Protein AF-A0A2S5BF21-F1 (afdb_monomer_lite)

pLDDT: mean 88.91, std 15.26, range [39.97, 98.75]

Secondary structure (DSSP, 8-state):
-PPPP-HHHHHHHHHHHHHHHHHHHHHHHHHHHHHHHHHHHGGGGG--GGGHHHHHHTTHHHHHHHHHHHHHHHHHS-TT-HHHHGGGTHHHHHHHHHHHHHHHHHHHSSPPPHHHHHHHTT--GGGTTT----HHHHHHHHHHHHHHHHHHHHHHHHTT-SSHHHHHHHHHHHHHHHHHTS----HHHHHHHHHHHHHHHHHHHHHHHHHHHHHHHHHHHHHHHS-PPPP----PPP------

InterPro domains:
  IPR002848 Translin family [PF01997] (19-205)
  IPR002848 Translin family [PTHR10741] (6-205)
  IPR016068 Translin, N-terminal [G3DSA:1.20.58.190] (2-129)
  IPR016069 Translin, C-terminal [G3DSA:1.20.58.200] (131-223)
  IPR033956 Translin [cd14819] (9-205)
  IPR036081 Translin superfamily [SSF74784] (6-205)

Organism: NCBI:txid741276

Radius of gyration: 29.81 Å; chains: 1; bounding box: 89×40×129 Å

Sequence (244 aa):
MAAVDFSYLQDALTRDAELRERVRDVVRQVEQAQRASVAVLSRVHSCPDSQIPALIASLDPTLAPLRTHLADLAALIPPQHFYRYSDSFSRSIQQASYIIVLRVFLEREDVPTKEEVAQQLGIQEEWKDHFFLSTEEYLHSLISLVNELSRLAVNRVTLGDYGAPVRYSRFAKELSNAFGLLNLKNDSLRKRFDSIKYDVKRLEEGAEDTGAHMAAAEISTATSRDGPAPAKRPRVANEDGAQR

Foldseek 3Di:
DPDDDCVVVVVVVVVVVVLLVVLLVLLVQLVVLLVVLVVLLVCLLVDALVCLVVSLVVNVVSLVSNLVSLVVNLVSFDFQCQVVNCVSRLVSLLSQLLSVQSSVCSVPVDGDDLVRSCVSSNPDPVSVRTDGNDPLSNLSSVLVVLVVLLSSLVSCVVVVNLCSLVSSLVVLVVSLVVVVVDPDPDPVSVVSSVVSVVSSVSSVVSNVVSVVVVVVVVVVVVVVVPDDDPDDDDDDDDDDDDDD

Structure (mmCIF, N/CA/C/O backbone):
data_AF-A0A2S5BF21-F1
#
_entry.id   AF-A0A2S5BF21-F1
#
loop_
_atom_site.group_PDB
_atom_site.id
_atom_site.type_symbol
_atom_site.label_atom_id
_atom_site.label_alt_id
_atom_site.label_comp_id
_atom_site.label_asym_id
_atom_site.label_entity_id
_atom_site.label_seq_id
_atom_site.pdbx_PDB_ins_code
_atom_site.Cartn_x
_atom_site.Cartn_y
_atom_site.Cartn_z
_atom_site.occupancy
_atom_site.B_iso_or_equiv
_atom_site.auth_seq_id
_atom_site.auth_comp_id
_atom_site.auth_asym_id
_atom_site.auth_atom_id
_atom_site.pdbx_PDB_model_num
ATOM 1 N N . MET A 1 1 ? -21.011 10.988 54.212 1.00 51.03 1 MET A N 1
ATOM 2 C CA . MET A 1 1 ? -20.603 11.356 52.839 1.00 51.03 1 MET A CA 1
ATOM 3 C C . MET A 1 1 ? -20.836 10.140 51.963 1.00 51.03 1 MET A C 1
ATOM 5 O O . MET A 1 1 ? -20.445 9.060 52.387 1.00 51.03 1 MET A O 1
ATOM 9 N N . ALA A 1 2 ? -21.529 10.280 50.829 1.00 67.56 2 ALA A N 1
ATOM 10 C CA . ALA A 1 2 ? -21.649 9.175 49.877 1.00 67.56 2 ALA A CA 1
ATOM 11 C C . ALA A 1 2 ? -20.240 8.795 49.398 1.00 67.56 2 ALA A C 1
ATOM 13 O O . ALA A 1 2 ? -19.444 9.684 49.091 1.00 67.56 2 ALA A O 1
ATOM 14 N N . ALA A 1 3 ? -19.913 7.503 49.419 1.00 79.69 3 ALA A N 1
ATOM 15 C CA . ALA A 1 3 ? -18.632 7.025 48.921 1.00 79.69 3 ALA A CA 1
ATOM 16 C C . ALA A 1 3 ? -18.535 7.339 47.424 1.00 79.69 3 ALA A C 1
ATOM 18 O O . ALA A 1 3 ? -19.504 7.160 46.687 1.00 79.69 3 ALA A O 1
ATOM 19 N N . VAL A 1 4 ? -17.382 7.841 46.988 1.00 85.62 4 VAL A N 1
ATOM 20 C CA . VAL A 1 4 ? -17.119 8.063 45.565 1.00 85.62 4 VAL A CA 1
ATOM 21 C C . VAL A 1 4 ? -17.037 6.693 44.890 1.00 85.62 4 VAL A C 1
ATOM 23 O O . VAL A 1 4 ? -16.159 5.902 45.226 1.00 85.62 4 VAL A O 1
ATOM 26 N N . ASP A 1 5 ? -17.959 6.411 43.969 1.00 90.25 5 ASP A N 1
ATOM 27 C CA . ASP A 1 5 ? -18.009 5.160 43.211 1.00 90.25 5 ASP A CA 1
ATOM 28 C C . ASP A 1 5 ? -17.440 5.361 41.798 1.00 90.25 5 ASP A C 1
ATOM 30 O O . ASP A 1 5 ? -17.974 6.126 40.993 1.00 90.25 5 ASP A O 1
ATOM 34 N N . PHE A 1 6 ? -16.336 4.671 41.507 1.00 94.94 6 PHE A N 1
ATOM 35 C CA . PHE A 1 6 ? -15.670 4.668 40.200 1.00 94.94 6 PHE A CA 1
ATOM 36 C C . PHE A 1 6 ? -15.827 3.349 39.435 1.00 94.94 6 PHE A C 1
ATOM 38 O O . PHE A 1 6 ? -15.201 3.185 38.387 1.00 94.94 6 PHE A O 1
ATOM 45 N N . SER A 1 7 ? -16.672 2.426 39.901 1.00 94.88 7 SER A N 1
ATOM 46 C CA . SER A 1 7 ? -16.918 1.141 39.228 1.00 94.88 7 SER A CA 1
ATOM 47 C C . SER A 1 7 ? -17.294 1.312 37.750 1.00 94.88 7 SER A C 1
ATOM 49 O O . SER A 1 7 ? -16.686 0.696 36.880 1.00 94.88 7 SER A O 1
ATOM 51 N N . TYR A 1 8 ? -18.191 2.251 37.434 1.00 94.56 8 TYR A N 1
ATOM 52 C CA . TYR A 1 8 ? -18.613 2.523 36.055 1.00 94.56 8 TYR A CA 1
ATOM 53 C C . TYR A 1 8 ? -17.470 3.005 35.137 1.00 94.56 8 TYR A C 1
ATOM 55 O O . TYR A 1 8 ? -17.475 2.706 33.939 1.00 94.56 8 TYR A O 1
ATOM 63 N N . LEU A 1 9 ? -16.491 3.748 35.678 1.00 95.75 9 LEU A N 1
ATOM 64 C CA . LEU A 1 9 ? -15.302 4.181 34.933 1.00 95.75 9 LEU A CA 1
ATOM 65 C C . LEU A 1 9 ? -14.369 3.001 34.691 1.00 95.75 9 LEU A C 1
ATOM 67 O O . LEU A 1 9 ? -13.865 2.847 33.581 1.00 95.75 9 LEU A O 1
ATOM 71 N N . GLN A 1 10 ? -14.176 2.157 35.706 1.00 95.81 10 GLN A N 1
ATOM 72 C CA . GLN A 1 10 ? -13.387 0.938 35.577 1.00 95.81 10 GLN A CA 1
ATOM 73 C C . GLN A 1 10 ? -13.974 0.026 34.492 1.00 95.81 10 GLN A C 1
ATOM 75 O O . GLN A 1 10 ? -13.242 -0.409 33.606 1.00 95.81 10 GLN A O 1
ATOM 80 N N . ASP A 1 11 ? -15.291 -0.179 34.486 1.00 96.56 11 ASP A N 1
ATOM 81 C CA . ASP A 1 11 ? -15.978 -0.975 33.465 1.00 96.56 11 ASP A CA 1
ATOM 82 C C . ASP A 1 11 ? -15.820 -0.378 32.061 1.00 96.56 11 ASP A C 1
ATOM 84 O O . ASP A 1 11 ? -15.636 -1.102 31.080 1.00 96.56 11 ASP A O 1
ATOM 88 N N . ALA A 1 12 ? -15.882 0.952 31.939 1.00 94.75 12 ALA A N 1
ATOM 89 C CA . ALA A 1 12 ? -15.673 1.633 30.665 1.00 94.75 12 ALA A CA 1
ATOM 90 C C . ALA A 1 12 ? -14.236 1.462 30.143 1.00 94.75 12 ALA A C 1
ATOM 92 O O . ALA A 1 12 ? -14.053 1.231 28.946 1.00 94.75 12 ALA A O 1
ATOM 93 N N . LEU A 1 13 ? -13.232 1.537 31.023 1.00 96.00 13 LEU A N 1
ATOM 94 C CA . LEU A 1 13 ? -11.827 1.311 30.672 1.00 96.00 13 LEU A CA 1
ATOM 95 C C . LEU A 1 13 ? -11.568 -0.144 30.273 1.00 96.00 13 LEU A C 1
ATOM 97 O O . LEU A 1 13 ? -10.884 -0.383 29.280 1.00 96.00 13 LEU A O 1
ATOM 101 N N . THR A 1 14 ? -12.149 -1.105 30.994 1.00 97.25 14 THR A N 1
ATOM 102 C CA . THR A 1 14 ? -12.043 -2.531 30.660 1.00 97.25 14 THR A CA 1
ATOM 103 C C . THR A 1 14 ? -12.629 -2.815 29.276 1.00 97.25 14 THR A C 1
ATOM 105 O O . THR A 1 14 ? -11.942 -3.392 28.436 1.00 97.25 14 THR A O 1
ATOM 108 N N . ARG A 1 15 ? -13.840 -2.316 28.976 1.00 95.56 15 ARG A N 1
ATOM 109 C CA . ARG A 1 15 ? -14.457 -2.467 27.643 1.00 95.56 15 ARG A CA 1
ATOM 110 C C . ARG A 1 15 ? -13.618 -1.842 26.524 1.00 95.56 15 ARG A C 1
ATOM 112 O O . ARG A 1 15 ? -13.511 -2.419 25.444 1.00 95.56 15 ARG A O 1
ATOM 119 N N . ASP A 1 16 ? -13.024 -0.667 26.758 1.00 95.62 16 ASP A N 1
ATOM 120 C CA . ASP A 1 16 ? -12.138 -0.027 25.773 1.00 95.62 16 ASP A CA 1
ATOM 121 C C . ASP A 1 16 ? -10.872 -0.857 25.528 1.00 95.62 16 ASP A C 1
ATOM 123 O O . ASP A 1 16 ? -10.461 -1.026 24.379 1.00 95.62 16 ASP A O 1
ATOM 127 N N . ALA A 1 17 ? -10.274 -1.406 26.589 1.00 96.62 17 ALA A N 1
ATOM 128 C CA . ALA A 1 17 ? -9.086 -2.249 26.498 1.00 96.62 17 ALA A CA 1
ATOM 129 C C . ALA A 1 17 ? -9.361 -3.555 25.734 1.00 96.62 17 ALA A C 1
ATOM 131 O O . ALA A 1 17 ? -8.591 -3.913 24.842 1.00 96.62 17 ALA A O 1
ATOM 132 N N . GLU A 1 18 ? -10.479 -4.224 26.023 1.00 97.38 18 GLU A N 1
ATOM 133 C CA . GLU A 1 18 ? -10.920 -5.431 25.313 1.00 97.38 18 GLU A CA 1
ATOM 134 C C . GLU A 1 18 ? -11.148 -5.166 23.821 1.00 97.38 18 GLU A C 1
ATOM 136 O O . GLU A 1 18 ? -10.721 -5.949 22.967 1.00 97.38 18 GLU A O 1
ATOM 141 N N . LEU A 1 19 ? -11.781 -4.037 23.482 1.00 96.88 19 LEU A N 1
ATOM 142 C CA . LEU A 1 19 ? -11.992 -3.659 22.089 1.00 96.88 19 LEU A CA 1
ATOM 143 C C . LEU A 1 19 ? -10.668 -3.368 21.372 1.00 96.88 19 LEU A C 1
ATOM 145 O O . LEU A 1 19 ? -10.483 -3.818 20.242 1.00 96.88 19 LEU A O 1
ATOM 149 N N . ARG A 1 20 ? -9.725 -2.669 22.018 1.00 97.19 20 ARG A N 1
ATOM 150 C CA . ARG A 1 20 ? -8.388 -2.431 21.447 1.00 97.19 20 ARG A CA 1
ATOM 151 C C . ARG A 1 20 ? -7.654 -3.733 21.152 1.00 97.19 20 ARG A C 1
ATOM 153 O O . ARG A 1 20 ? -6.992 -3.814 20.121 1.00 97.19 20 ARG A O 1
ATOM 160 N N . GLU A 1 21 ? -7.766 -4.736 22.019 1.00 97.75 21 GLU A N 1
ATOM 161 C CA . GLU A 1 21 ? -7.110 -6.024 21.778 1.00 97.75 21 GLU A CA 1
ATOM 162 C C . GLU A 1 21 ? -7.738 -6.764 20.594 1.00 97.75 21 GLU A C 1
ATOM 164 O O . GLU A 1 21 ? -7.021 -7.160 19.678 1.00 97.75 21 GLU A O 1
ATOM 169 N N . ARG A 1 22 ? -9.074 -6.811 20.514 1.00 98.19 22 ARG A N 1
ATOM 170 C CA . ARG A 1 22 ? -9.780 -7.350 19.337 1.00 98.19 22 ARG A CA 1
ATOM 171 C C . ARG A 1 22 ? -9.387 -6.649 18.036 1.00 98.19 22 ARG A C 1
ATOM 173 O O . ARG A 1 22 ? -9.184 -7.304 17.018 1.00 98.19 22 ARG A O 1
ATOM 180 N N . VAL A 1 23 ? -9.279 -5.318 18.062 1.00 98.25 23 VAL A N 1
ATOM 181 C CA . VAL A 1 23 ? -8.827 -4.529 16.905 1.00 98.25 23 VAL A CA 1
ATOM 182 C C . VAL A 1 23 ? -7.414 -4.946 16.500 1.00 98.25 23 VAL A C 1
ATOM 184 O O . VAL A 1 23 ? -7.173 -5.184 15.320 1.00 98.25 23 VAL A O 1
ATOM 187 N N . ARG A 1 24 ? -6.485 -5.099 17.453 1.00 97.94 24 ARG A N 1
ATOM 188 C CA . ARG A 1 24 ? -5.118 -5.566 17.163 1.00 97.94 24 ARG A CA 1
ATOM 189 C C . ARG A 1 24 ? -5.096 -6.969 16.567 1.00 97.94 24 ARG A C 1
ATOM 191 O O . ARG A 1 24 ? -4.305 -7.215 15.660 1.00 97.94 24 ARG A O 1
ATOM 198 N N . ASP A 1 25 ? -5.947 -7.872 17.041 1.00 98.25 25 ASP A N 1
ATOM 199 C CA . ASP A 1 25 ? -6.040 -9.229 16.502 1.00 98.25 25 ASP A CA 1
ATOM 200 C C . ASP A 1 25 ? -6.468 -9.240 15.036 1.00 98.25 25 ASP A C 1
ATOM 202 O O . ASP A 1 25 ? -5.828 -9.902 14.216 1.00 98.25 25 ASP A O 1
ATOM 206 N N . VAL A 1 26 ? -7.486 -8.457 14.671 1.00 98.50 26 VAL A N 1
ATOM 207 C CA . VAL A 1 26 ? -7.898 -8.334 13.264 1.00 98.50 26 VAL A CA 1
ATOM 208 C C . VAL A 1 26 ? -6.833 -7.613 12.437 1.00 98.50 26 VAL A C 1
ATOM 210 O O . VAL A 1 26 ? -6.532 -8.035 11.322 1.00 98.50 26 VAL A O 1
ATOM 213 N N . VAL A 1 27 ? -6.172 -6.589 12.986 1.00 98.56 27 VAL A N 1
ATOM 214 C CA . VAL A 1 27 ? -5.048 -5.917 12.313 1.00 98.56 27 VAL A CA 1
ATOM 215 C C . VAL A 1 27 ? -3.923 -6.899 11.973 1.00 98.56 27 VAL A C 1
ATOM 217 O O . VAL A 1 27 ? -3.395 -6.850 10.864 1.00 98.56 27 VAL A O 1
ATOM 220 N N . ARG A 1 28 ? -3.593 -7.853 12.855 1.00 98.50 28 ARG A N 1
ATOM 221 C CA . ARG A 1 28 ? -2.597 -8.903 12.557 1.00 98.50 28 ARG A CA 1
ATOM 222 C C . ARG A 1 28 ? -3.000 -9.754 11.344 1.00 98.50 28 ARG A C 1
ATOM 224 O O . ARG A 1 28 ? -2.132 -10.131 10.553 1.00 98.50 28 ARG A O 1
ATOM 231 N N . GLN A 1 29 ? -4.294 -10.033 11.176 1.00 98.25 29 GLN A N 1
ATOM 232 C CA . GLN A 1 29 ? -4.827 -10.762 10.016 1.00 98.25 29 GLN A CA 1
ATOM 233 C C . GLN A 1 29 ? -4.751 -9.915 8.739 1.00 98.25 29 GLN A C 1
ATOM 235 O O . GLN A 1 29 ? -4.289 -10.399 7.703 1.00 98.25 29 GLN A O 1
ATOM 240 N N . VAL A 1 30 ? -5.102 -8.625 8.827 1.00 98.62 30 VAL A N 1
ATOM 241 C CA . VAL A 1 30 ? -4.921 -7.651 7.737 1.00 98.62 30 VAL A CA 1
ATOM 242 C C . VAL A 1 30 ? -3.457 -7.628 7.286 1.00 98.62 30 VAL A C 1
ATOM 244 O O . VAL A 1 30 ? -3.171 -7.802 6.102 1.00 98.62 30 VAL A O 1
ATOM 247 N N . GLU A 1 31 ? -2.511 -7.496 8.215 1.00 98.44 31 GLU A N 1
ATOM 248 C CA . GLU A 1 31 ? -1.075 -7.487 7.915 1.00 98.44 31 GLU A CA 1
ATOM 249 C C . GLU A 1 31 ? -0.591 -8.803 7.291 1.00 98.44 31 GLU A C 1
ATOM 251 O O . GLU A 1 31 ? 0.288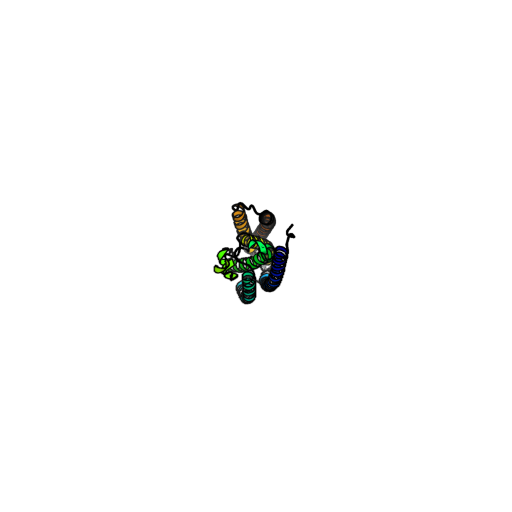 -8.803 6.427 1.00 98.44 31 GLU A O 1
ATOM 256 N N . GLN A 1 32 ? -1.156 -9.942 7.695 1.00 97.88 32 GLN A N 1
ATOM 257 C CA . GLN A 1 32 ? -0.846 -11.231 7.082 1.00 97.88 32 GLN A CA 1
ATOM 258 C C . GLN A 1 32 ? -1.294 -11.296 5.621 1.00 97.88 32 GLN A C 1
ATOM 260 O O . GLN A 1 32 ? -0.499 -11.698 4.768 1.00 97.88 32 GLN A O 1
ATOM 265 N N . ALA A 1 33 ? -2.517 -10.858 5.316 1.00 97.88 33 ALA A N 1
ATOM 266 C CA . ALA A 1 33 ? -3.002 -10.777 3.941 1.00 97.88 33 ALA A CA 1
ATOM 267 C C . ALA A 1 33 ? -2.185 -9.773 3.107 1.00 97.88 33 ALA A C 1
ATOM 269 O O . ALA A 1 33 ? -1.836 -10.047 1.958 1.00 97.88 33 ALA A O 1
ATOM 270 N N . GLN A 1 34 ? -1.787 -8.644 3.700 1.00 98.38 34 GLN A N 1
ATOM 271 C CA . GLN A 1 34 ? -0.914 -7.662 3.050 1.00 98.38 34 GLN A CA 1
ATOM 272 C C . GLN A 1 34 ? 0.440 -8.248 2.668 1.00 98.38 34 GLN A C 1
ATOM 274 O O . GLN A 1 34 ? 0.911 -7.992 1.562 1.00 98.38 34 GLN A O 1
ATOM 279 N N . ARG A 1 35 ? 1.061 -9.056 3.539 1.00 98.31 35 ARG A N 1
ATOM 280 C CA . ARG A 1 35 ? 2.337 -9.720 3.225 1.00 98.31 35 ARG A CA 1
ATOM 281 C C . ARG A 1 35 ? 2.231 -10.603 1.982 1.00 98.31 35 ARG A C 1
ATOM 283 O O . ARG A 1 35 ? 3.162 -10.604 1.182 1.00 98.31 35 ARG A O 1
ATOM 290 N N . ALA A 1 36 ? 1.109 -11.298 1.784 1.00 97.62 36 ALA A N 1
ATOM 291 C CA . ALA A 1 36 ? 0.882 -12.093 0.576 1.00 97.62 36 ALA A CA 1
ATOM 292 C C . ALA A 1 36 ? 0.817 -11.211 -0.684 1.00 97.62 36 ALA A C 1
ATOM 294 O O . ALA A 1 36 ? 1.519 -11.475 -1.658 1.00 97.62 36 ALA A O 1
ATOM 295 N N . SER A 1 37 ? 0.048 -10.120 -0.639 1.00 98.12 37 SER A N 1
ATOM 296 C CA . SER A 1 37 ? -0.051 -9.155 -1.743 1.00 98.12 37 SER A CA 1
ATOM 297 C C . SER A 1 37 ? 1.287 -8.481 -2.066 1.00 98.12 37 SER A C 1
ATOM 299 O O . SER A 1 37 ? 1.664 -8.358 -3.231 1.00 98.12 37 SER A O 1
ATOM 301 N N . VAL A 1 38 ? 2.048 -8.088 -1.040 1.00 97.62 38 VAL A N 1
ATOM 302 C CA . VAL A 1 38 ? 3.388 -7.507 -1.206 1.00 97.62 38 VAL A CA 1
ATOM 303 C C . VAL A 1 38 ? 4.348 -8.522 -1.817 1.00 97.62 38 VAL A C 1
ATOM 305 O O . VAL A 1 38 ? 5.093 -8.158 -2.719 1.00 97.62 38 VAL A O 1
ATOM 308 N N . ALA A 1 39 ? 4.311 -9.788 -1.390 1.00 97.31 39 ALA A N 1
ATOM 309 C CA . ALA A 1 39 ? 5.162 -10.834 -1.954 1.00 97.31 39 ALA A CA 1
ATOM 310 C C . ALA A 1 39 ? 4.907 -11.051 -3.454 1.00 97.31 39 ALA A C 1
ATOM 312 O O . ALA A 1 39 ? 5.856 -11.256 -4.212 1.00 97.31 39 ALA A O 1
ATOM 313 N N . VAL A 1 40 ? 3.646 -10.955 -3.897 1.00 97.19 40 VAL A N 1
ATOM 314 C CA . VAL A 1 40 ? 3.317 -10.941 -5.328 1.00 97.19 40 VAL A CA 1
ATOM 315 C C . VAL A 1 40 ? 3.946 -9.715 -5.984 1.00 97.19 40 VAL A C 1
ATOM 317 O O . VAL A 1 40 ? 4.773 -9.876 -6.878 1.00 97.19 40 VAL A O 1
ATOM 320 N N . LEU A 1 41 ? 3.635 -8.507 -5.506 1.00 96.81 41 LEU A N 1
ATOM 321 C CA . LEU A 1 41 ? 4.118 -7.260 -6.108 1.00 96.81 41 LEU A CA 1
ATOM 322 C C . LEU A 1 41 ? 5.647 -7.160 -6.154 1.00 96.81 41 LEU A C 1
ATOM 324 O O . LEU A 1 41 ? 6.175 -6.681 -7.147 1.00 96.81 41 LEU A O 1
ATOM 328 N N . SER A 1 42 ? 6.379 -7.681 -5.165 1.00 95.81 42 SER A N 1
ATOM 329 C CA . SER A 1 42 ? 7.851 -7.662 -5.150 1.00 95.81 42 SER A CA 1
ATOM 330 C C . SER A 1 42 ? 8.491 -8.364 -6.354 1.00 95.81 42 SER A C 1
ATOM 332 O O . SER A 1 42 ? 9.619 -8.039 -6.719 1.00 95.81 42 SER A O 1
ATOM 334 N N . ARG A 1 43 ? 7.780 -9.279 -7.029 1.00 96.12 43 ARG A N 1
ATOM 335 C CA . ARG A 1 43 ? 8.263 -9.931 -8.260 1.00 96.12 43 ARG A CA 1
ATOM 336 C C . ARG A 1 43 ? 8.449 -8.947 -9.416 1.00 96.12 43 ARG A C 1
ATOM 338 O O . ARG A 1 43 ? 9.178 -9.259 -10.353 1.00 96.12 43 ARG A O 1
ATOM 345 N N . VAL A 1 44 ? 7.835 -7.763 -9.346 1.00 96.19 44 VAL A N 1
ATOM 346 C CA . VAL A 1 44 ? 7.968 -6.690 -10.342 1.00 96.19 44 VAL A CA 1
ATOM 347 C C . VAL A 1 44 ? 9.429 -6.316 -10.615 1.00 96.19 44 VAL A C 1
ATOM 349 O O . VAL A 1 44 ? 9.772 -5.983 -11.743 1.00 96.19 44 VAL A O 1
ATOM 352 N N . HIS A 1 45 ? 10.308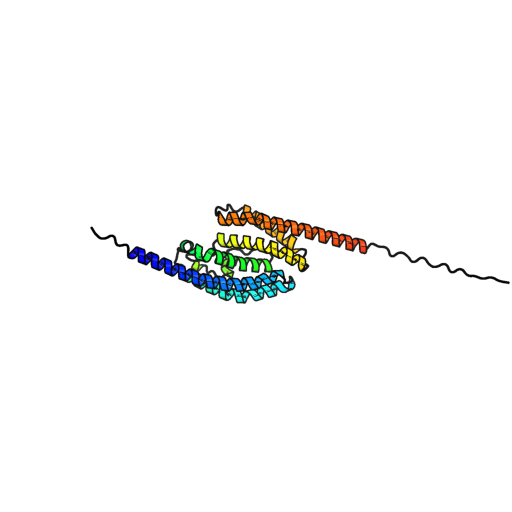 -6.461 -9.620 1.00 95.75 45 HIS A N 1
ATOM 353 C CA . HIS A 1 45 ? 11.744 -6.172 -9.716 1.00 95.75 45 HIS A CA 1
ATOM 354 C C . HIS A 1 45 ? 12.542 -7.169 -10.562 1.00 95.75 45 HIS A C 1
ATOM 356 O O . HIS A 1 45 ? 13.713 -6.939 -10.840 1.00 95.75 45 HIS A O 1
ATOM 362 N N . SER A 1 46 ? 11.948 -8.290 -10.963 1.00 94.38 46 SER A N 1
ATOM 363 C CA . SER A 1 46 ? 12.609 -9.312 -11.792 1.00 94.38 46 SER A CA 1
ATOM 364 C C . SER A 1 46 ? 11.738 -9.757 -12.970 1.00 94.38 46 SER A C 1
ATOM 366 O O . SER A 1 46 ? 12.025 -10.758 -13.620 1.00 94.38 46 SER A O 1
ATOM 368 N N . CYS A 1 47 ? 10.652 -9.028 -13.224 1.00 92.38 47 CYS A N 1
ATOM 369 C CA . CYS A 1 47 ? 9.608 -9.369 -14.178 1.00 92.38 47 CYS A CA 1
ATOM 370 C C . CYS A 1 47 ? 9.688 -8.421 -15.387 1.00 92.38 47 CYS A C 1
ATOM 372 O O . CYS A 1 47 ? 9.478 -7.218 -15.199 1.00 92.38 47 CYS A O 1
ATOM 374 N N . PRO A 1 48 ? 9.969 -8.916 -16.610 1.00 91.06 48 PRO A N 1
ATOM 375 C CA . PRO A 1 48 ? 9.918 -8.099 -17.822 1.00 91.06 48 PRO A CA 1
ATOM 376 C C . PRO A 1 48 ? 8.531 -7.487 -18.043 1.00 91.06 48 PRO A C 1
ATOM 378 O O . PRO A 1 48 ? 7.527 -8.042 -17.596 1.00 91.06 48 PRO A O 1
ATOM 381 N N . ASP A 1 49 ? 8.458 -6.389 -18.792 1.00 89.25 49 ASP A N 1
ATOM 382 C CA . ASP A 1 49 ? 7.207 -5.644 -19.002 1.00 89.25 49 ASP A CA 1
ATOM 383 C C . ASP A 1 49 ? 6.082 -6.510 -19.586 1.00 89.25 49 ASP A C 1
ATOM 385 O O . ASP A 1 49 ? 4.926 -6.404 -19.182 1.00 89.25 49 ASP A O 1
ATOM 389 N N . SER A 1 50 ? 6.429 -7.463 -20.457 1.00 91.94 50 SER A N 1
ATOM 390 C CA . SER A 1 50 ? 5.483 -8.414 -21.055 1.00 91.94 50 SER A CA 1
ATOM 391 C C . SER A 1 50 ? 4.772 -9.321 -20.043 1.00 91.94 50 SER A C 1
ATOM 393 O O . SER A 1 50 ? 3.716 -9.871 -20.348 1.00 91.94 50 SER A O 1
ATOM 395 N N . GLN A 1 51 ? 5.330 -9.487 -18.842 1.00 94.06 51 GLN A N 1
ATOM 396 C CA . GLN A 1 51 ? 4.786 -10.332 -17.780 1.00 94.06 51 GLN A CA 1
ATOM 397 C C . GLN A 1 51 ? 4.060 -9.528 -16.687 1.00 94.06 51 GLN A C 1
ATOM 399 O O . GLN A 1 51 ? 3.417 -10.129 -15.823 1.00 94.06 51 GLN A O 1
ATOM 404 N N . ILE A 1 52 ? 4.100 -8.189 -16.729 1.00 94.19 52 ILE A N 1
ATOM 405 C CA . ILE A 1 52 ? 3.400 -7.319 -15.769 1.00 94.19 52 ILE A CA 1
ATOM 406 C C . ILE A 1 52 ? 1.884 -7.601 -15.725 1.00 94.19 52 ILE A C 1
ATOM 408 O O . ILE A 1 52 ? 1.369 -7.780 -14.619 1.00 94.19 52 ILE A O 1
ATOM 412 N N . PRO A 1 53 ? 1.158 -7.758 -16.854 1.00 95.75 53 PRO A N 1
ATOM 413 C CA . PRO A 1 53 ? -0.276 -8.062 -16.806 1.00 95.75 53 PRO A CA 1
ATOM 414 C C . PRO A 1 53 ? -0.590 -9.375 -16.074 1.00 95.75 53 PRO A C 1
ATOM 416 O O . PRO A 1 53 ? -1.525 -9.447 -15.278 1.00 95.75 53 PRO A O 1
ATOM 419 N N . ALA A 1 54 ? 0.227 -10.412 -16.285 1.00 96.12 54 ALA A N 1
ATOM 420 C CA . ALA A 1 54 ? 0.075 -11.692 -15.596 1.00 96.12 54 ALA A CA 1
ATOM 421 C C . ALA A 1 54 ? 0.413 -11.585 -14.098 1.00 96.12 54 ALA A C 1
ATOM 423 O O . ALA A 1 54 ? -0.226 -12.231 -13.266 1.00 96.12 54 ALA A O 1
ATOM 424 N N . LEU A 1 55 ? 1.399 -10.754 -13.743 1.00 95.94 55 LEU A N 1
ATOM 425 C CA . LEU A 1 55 ? 1.730 -10.454 -12.354 1.00 95.94 55 LEU A CA 1
ATOM 426 C C . LEU A 1 55 ? 0.552 -9.787 -11.635 1.00 95.94 55 LEU A C 1
ATOM 428 O O . LEU A 1 55 ? 0.183 -10.224 -10.545 1.00 95.94 55 LEU A O 1
ATOM 432 N N . ILE A 1 56 ? -0.054 -8.777 -12.256 1.00 95.94 56 ILE A N 1
ATOM 433 C CA . ILE A 1 56 ? -1.212 -8.064 -11.711 1.00 95.94 56 ILE A CA 1
ATOM 434 C C . ILE A 1 56 ? -2.410 -9.003 -11.562 1.00 95.94 56 ILE A C 1
ATOM 436 O O . ILE A 1 56 ? -3.013 -9.042 -10.494 1.00 95.94 56 ILE A O 1
ATOM 440 N N . ALA A 1 57 ? -2.697 -9.841 -12.561 1.00 95.88 57 ALA A N 1
ATOM 441 C CA . ALA A 1 57 ? -3.754 -10.848 -12.452 1.00 95.88 57 ALA A CA 1
ATOM 442 C C . ALA A 1 57 ? -3.516 -11.825 -11.280 1.00 95.88 57 ALA A C 1
ATOM 444 O O . ALA A 1 57 ? -4.456 -12.267 -10.623 1.00 95.88 57 ALA A O 1
ATOM 445 N N . SER A 1 58 ? -2.252 -12.137 -10.963 1.00 96.44 58 SER A N 1
ATOM 446 C CA . SER A 1 58 ? -1.914 -12.986 -9.811 1.00 96.44 58 SER A CA 1
ATOM 447 C C . SER A 1 58 ? -2.093 -12.308 -8.444 1.00 96.44 58 SER A C 1
ATOM 449 O O . SER A 1 58 ? -2.079 -13.000 -7.426 1.00 96.44 58 SER A O 1
ATOM 451 N N . LEU A 1 59 ? -2.287 -10.983 -8.404 1.00 96.69 59 LEU A N 1
ATOM 452 C CA . LEU A 1 59 ? -2.577 -10.220 -7.185 1.00 96.69 59 LEU A CA 1
ATOM 453 C C . LEU A 1 59 ? -4.054 -10.319 -6.776 1.00 96.69 59 LEU A C 1
ATOM 455 O O . LEU A 1 59 ? -4.361 -10.348 -5.588 1.00 96.69 59 LEU A O 1
ATOM 459 N N . ASP A 1 60 ? -4.976 -10.405 -7.735 1.00 94.31 60 ASP A N 1
ATOM 460 C CA . ASP A 1 60 ? -6.421 -10.443 -7.474 1.00 94.31 60 ASP A CA 1
ATOM 461 C C . ASP A 1 60 ? -6.855 -11.467 -6.397 1.00 94.31 60 ASP A C 1
ATOM 463 O O . ASP A 1 60 ? -7.602 -11.080 -5.489 1.00 94.31 60 ASP A O 1
ATOM 467 N N . PRO A 1 61 ? -6.378 -12.734 -6.389 1.00 96.69 61 PRO A N 1
ATOM 468 C CA . PRO A 1 61 ? -6.753 -13.686 -5.341 1.00 96.69 61 PRO A CA 1
ATOM 469 C C . PRO A 1 61 ? -6.233 -13.308 -3.945 1.00 96.69 61 PRO A C 1
ATOM 471 O O . PRO A 1 61 ? -6.838 -13.709 -2.951 1.00 96.69 61 PRO A O 1
ATOM 474 N N . THR A 1 62 ? -5.148 -12.532 -3.830 1.00 96.50 62 THR A N 1
ATOM 475 C CA . THR A 1 62 ? -4.614 -12.104 -2.523 1.00 96.50 62 THR A CA 1
ATOM 476 C C . THR A 1 62 ? -5.354 -10.889 -1.961 1.00 96.50 62 THR A C 1
ATOM 478 O O . THR A 1 62 ? -5.309 -10.645 -0.754 1.00 96.50 62 THR A O 1
ATOM 481 N N . LEU A 1 63 ? -6.080 -10.145 -2.804 1.00 97.31 63 LEU A N 1
ATOM 482 C CA . LEU A 1 63 ? -6.894 -9.007 -2.373 1.00 97.31 63 LEU A CA 1
ATOM 483 C C . LEU A 1 63 ? -8.197 -9.437 -1.690 1.00 97.31 63 LEU A C 1
ATOM 485 O O . LEU A 1 63 ? -8.689 -8.710 -0.831 1.00 97.31 63 LEU A O 1
ATOM 489 N N . ALA A 1 64 ? -8.754 -10.607 -2.016 1.00 97.31 64 ALA A N 1
ATOM 490 C CA . ALA A 1 64 ? -10.008 -11.065 -1.412 1.00 97.31 64 ALA A CA 1
ATOM 491 C C . ALA A 1 64 ? -9.914 -11.273 0.121 1.00 97.31 64 ALA A C 1
ATOM 493 O O . ALA A 1 64 ? -10.749 -10.712 0.840 1.00 97.31 64 ALA A O 1
ATOM 494 N N . PRO A 1 65 ? -8.891 -11.966 0.667 1.00 97.88 65 PRO A N 1
ATOM 495 C CA . PRO A 1 65 ? -8.681 -12.034 2.116 1.00 97.88 65 PRO A CA 1
ATOM 496 C C . PRO A 1 65 ? -8.435 -10.661 2.748 1.00 97.88 65 PRO A C 1
ATOM 498 O O . PRO A 1 65 ? -8.974 -10.366 3.810 1.00 97.88 65 PRO A O 1
ATOM 501 N N . LEU A 1 66 ? -7.671 -9.788 2.078 1.00 98.31 66 LEU A N 1
ATOM 502 C CA . LEU A 1 66 ? -7.407 -8.435 2.569 1.00 98.31 66 LEU A CA 1
ATOM 503 C C . LEU A 1 66 ? -8.704 -7.629 2.731 1.00 98.31 66 LEU A C 1
ATOM 505 O O . LEU A 1 66 ? -8.927 -7.045 3.787 1.00 98.31 66 LEU A O 1
ATOM 509 N N . ARG A 1 67 ? -9.579 -7.641 1.718 1.00 98.50 67 ARG A N 1
ATOM 510 C CA . ARG A 1 67 ? -10.901 -6.991 1.766 1.00 98.50 67 ARG A CA 1
ATOM 511 C C . ARG A 1 67 ? -11.766 -7.547 2.894 1.00 98.50 67 ARG A C 1
ATOM 513 O O . ARG A 1 67 ? -12.409 -6.779 3.600 1.00 98.50 67 ARG A O 1
ATOM 520 N N . THR A 1 68 ? -11.742 -8.867 3.082 1.00 98.44 68 THR A N 1
ATOM 521 C CA . THR A 1 68 ? -12.494 -9.542 4.151 1.00 98.44 68 THR A CA 1
ATOM 522 C C . THR A 1 68 ? -12.046 -9.047 5.524 1.00 98.44 68 THR A C 1
ATOM 524 O O . THR A 1 68 ? -12.861 -8.549 6.290 1.00 98.44 68 THR A O 1
ATOM 527 N N . HIS A 1 69 ? -10.741 -9.062 5.804 1.00 98.44 69 HIS A N 1
ATOM 528 C CA . HIS A 1 69 ? -10.226 -8.613 7.098 1.00 98.44 69 HIS A CA 1
ATOM 529 C C . HIS A 1 69 ? -10.380 -7.102 7.327 1.00 98.44 69 HIS A C 1
ATOM 531 O O . HIS A 1 69 ? -10.513 -6.665 8.468 1.00 98.44 69 HIS A O 1
ATOM 537 N N . LEU A 1 70 ? -10.387 -6.286 6.266 1.00 98.44 70 LEU A N 1
ATOM 538 C CA . LEU A 1 70 ? -10.734 -4.865 6.373 1.00 98.44 70 LEU A CA 1
ATOM 539 C C . LEU A 1 70 ? -12.212 -4.665 6.735 1.00 98.44 70 LEU A C 1
ATOM 541 O O . LEU A 1 70 ? -12.513 -3.782 7.535 1.00 98.44 70 LEU A O 1
ATOM 545 N N . ALA A 1 71 ? -13.116 -5.491 6.201 1.00 98.56 71 ALA A N 1
ATOM 546 C CA . ALA A 1 71 ? -14.526 -5.481 6.583 1.00 98.56 71 ALA A CA 1
ATOM 547 C C . ALA A 1 71 ? -14.725 -5.936 8.038 1.00 98.56 71 ALA A C 1
ATOM 549 O O . ALA A 1 71 ? -15.461 -5.292 8.785 1.00 98.56 71 ALA A O 1
ATOM 550 N N . ASP A 1 72 ? -14.014 -6.986 8.464 1.00 98.38 72 ASP A N 1
ATOM 551 C CA . ASP A 1 72 ? -14.008 -7.436 9.861 1.00 98.38 72 ASP A CA 1
ATOM 552 C C . ASP A 1 72 ? -13.520 -6.318 10.788 1.00 98.38 72 ASP A C 1
ATOM 554 O O . ASP A 1 72 ? -14.116 -6.065 11.833 1.00 98.38 72 ASP A O 1
ATOM 558 N N . LEU A 1 73 ? -12.459 -5.606 10.389 1.00 98.25 73 LEU A N 1
ATOM 559 C CA . LEU A 1 73 ? -11.929 -4.475 11.142 1.00 98.25 73 LEU A CA 1
ATOM 560 C C . LEU A 1 73 ? -12.960 -3.348 11.239 1.00 98.25 73 LEU A C 1
ATOM 562 O O . LEU A 1 73 ? -13.189 -2.850 12.339 1.00 98.25 73 LEU A O 1
ATOM 566 N N . ALA A 1 74 ? -13.597 -2.977 10.124 1.00 97.94 74 ALA A N 1
ATOM 567 C CA . ALA A 1 74 ? -14.643 -1.959 10.095 1.00 97.94 74 ALA A CA 1
ATOM 568 C C . ALA A 1 74 ? -15.786 -2.305 11.061 1.00 97.94 74 ALA A C 1
ATOM 570 O O . ALA A 1 74 ? -16.151 -1.480 11.893 1.00 97.94 74 ALA A O 1
ATOM 571 N N . ALA A 1 75 ? -16.261 -3.554 11.051 1.00 98.06 75 ALA A N 1
ATOM 572 C CA . ALA A 1 75 ? -17.344 -4.019 11.919 1.00 98.06 75 ALA A CA 1
ATOM 573 C C . ALA A 1 75 ? -17.033 -3.931 13.428 1.00 98.06 75 ALA A C 1
ATOM 575 O O . ALA A 1 75 ? -17.952 -3.924 14.250 1.00 98.06 75 ALA A O 1
ATOM 576 N N . LEU A 1 76 ? -15.754 -3.869 13.820 1.00 97.56 76 LEU A N 1
ATOM 577 C CA . LEU A 1 76 ? -15.358 -3.678 15.217 1.00 97.56 76 LEU A CA 1
ATOM 578 C C . LEU A 1 76 ? -15.410 -2.214 15.660 1.00 97.56 76 LEU A C 1
ATOM 580 O O . LEU A 1 76 ? -15.537 -1.968 16.862 1.00 97.56 76 LEU A O 1
ATOM 584 N N . ILE A 1 77 ? -15.258 -1.255 14.743 1.00 97.56 77 ILE A N 1
ATOM 585 C CA . ILE A 1 77 ? -15.119 0.156 15.104 1.00 97.56 77 ILE A CA 1
ATOM 586 C C . ILE A 1 77 ? -16.504 0.770 15.338 1.00 97.56 77 ILE A C 1
ATOM 588 O O . ILE A 1 77 ? -17.332 0.775 14.430 1.00 97.56 77 ILE A O 1
ATOM 592 N N . PRO A 1 78 ? -16.778 1.328 16.532 1.00 96.31 78 PRO A N 1
ATOM 593 C CA . PRO A 1 78 ? -18.048 1.992 16.782 1.00 96.31 78 PRO A CA 1
ATOM 594 C C . PRO A 1 78 ? -18.234 3.244 15.904 1.00 96.31 78 PRO A C 1
ATOM 596 O O . PRO A 1 78 ? -17.247 3.926 15.595 1.00 96.31 78 PRO A O 1
ATOM 599 N N . PRO A 1 79 ? -19.488 3.617 15.586 1.00 96.50 79 PRO A N 1
ATOM 600 C CA . PRO A 1 79 ? -19.824 4.903 14.977 1.00 96.50 79 PRO A CA 1
ATOM 601 C C . PRO A 1 79 ? -19.098 6.073 15.640 1.00 96.50 79 PRO A C 1
ATOM 603 O O . PRO A 1 79 ? -19.041 6.170 16.866 1.00 96.50 79 PRO A O 1
ATOM 606 N N . GLN A 1 80 ? -18.545 6.970 14.824 1.00 94.88 80 GLN A N 1
ATOM 607 C CA . GLN A 1 80 ? -17.839 8.192 15.232 1.00 94.88 80 GLN A CA 1
ATOM 608 C C . GLN A 1 80 ? -16.550 7.965 16.042 1.00 94.88 80 GLN A C 1
ATOM 610 O O . GLN A 1 80 ? -15.948 8.923 16.527 1.00 94.88 80 GLN A O 1
ATOM 615 N N . HIS A 1 81 ? -16.085 6.720 16.189 1.00 95.19 81 HIS A N 1
ATOM 616 C CA . HIS A 1 81 ? -14.887 6.386 16.964 1.00 95.19 81 HIS A CA 1
ATOM 617 C C . HIS A 1 81 ? -13.663 6.061 16.091 1.00 95.19 81 HIS A C 1
ATOM 619 O O . HIS A 1 81 ? -12.665 5.565 16.615 1.00 95.19 81 HIS A O 1
ATOM 625 N N . PHE A 1 82 ? -13.690 6.383 14.792 1.00 95.88 82 PHE A N 1
ATOM 626 C CA . PHE A 1 82 ? -12.576 6.135 13.865 1.00 95.88 82 PHE A CA 1
ATOM 627 C C . PHE A 1 82 ? -11.221 6.581 14.442 1.00 95.88 82 PHE A C 1
ATO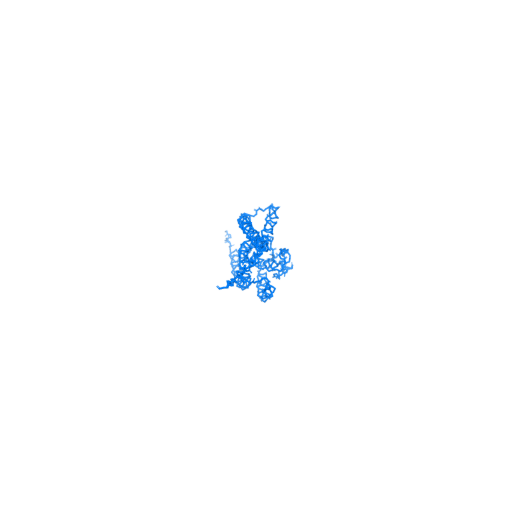M 629 O O . PHE A 1 82 ? -10.339 5.758 14.682 1.00 95.88 82 PHE A O 1
ATOM 636 N N . TYR A 1 83 ? -11.084 7.871 14.771 1.00 95.38 83 TYR A N 1
ATOM 637 C CA . TYR A 1 83 ? -9.824 8.440 15.267 1.00 95.38 83 TYR A CA 1
ATOM 638 C C . TYR A 1 83 ? -9.442 7.981 16.680 1.00 95.38 83 TYR A C 1
ATOM 640 O O . TYR A 1 83 ? -8.294 8.110 17.087 1.00 95.38 83 TYR A O 1
ATOM 648 N N . ARG A 1 84 ? -10.386 7.426 17.451 1.00 96.12 84 ARG A N 1
ATOM 649 C CA . ARG A 1 84 ? -10.095 6.884 18.788 1.00 96.12 84 ARG A CA 1
ATOM 650 C C . ARG A 1 84 ? -9.261 5.603 18.708 1.00 96.12 84 ARG A C 1
ATOM 652 O O . ARG A 1 84 ? -8.477 5.329 19.619 1.00 96.12 84 ARG A O 1
ATOM 659 N N . TYR A 1 85 ? -9.450 4.822 17.643 1.00 96.19 85 TYR A N 1
ATOM 660 C CA . TYR A 1 85 ? -8.794 3.527 17.447 1.00 96.19 85 TYR A CA 1
ATOM 661 C C . TYR A 1 85 ? -7.805 3.513 16.271 1.00 96.19 85 TYR A C 1
ATOM 663 O O . TYR A 1 85 ? -7.031 2.557 16.166 1.00 96.19 85 TYR A O 1
ATOM 671 N N . SER A 1 86 ? -7.776 4.565 15.442 1.00 95.31 86 SER A N 1
ATOM 672 C CA . SER A 1 86 ? -6.977 4.654 14.209 1.00 95.31 86 SER A CA 1
ATOM 673 C C . SER A 1 86 ? -5.494 4.379 14.396 1.00 95.31 86 SER A C 1
ATOM 675 O O . SER A 1 86 ? -4.896 3.734 13.540 1.00 95.31 86 SER A O 1
ATOM 677 N N . ASP A 1 87 ? -4.904 4.759 15.530 1.00 95.25 87 ASP A N 1
ATOM 678 C CA . ASP A 1 87 ? -3.492 4.480 15.830 1.00 95.25 87 ASP A CA 1
ATOM 679 C C . ASP A 1 87 ? -3.142 2.987 15.727 1.00 95.25 87 ASP A C 1
ATOM 681 O O . ASP A 1 87 ? -2.010 2.625 15.403 1.00 95.25 87 ASP A O 1
ATOM 685 N N . SER A 1 88 ? -4.119 2.109 15.976 1.00 95.88 88 SER A N 1
ATOM 686 C CA . SER A 1 88 ? -3.922 0.657 15.945 1.00 95.88 88 SER A CA 1
ATOM 687 C C . SER A 1 88 ? -3.866 0.092 14.527 1.00 95.88 88 SER A C 1
ATOM 689 O O . SER A 1 88 ? -3.283 -0.970 14.341 1.00 95.88 88 SER A O 1
ATOM 691 N N . PHE A 1 89 ? -4.455 0.773 13.539 1.00 96.94 89 PHE A N 1
ATOM 692 C CA . PHE A 1 89 ? -4.599 0.253 12.175 1.00 96.94 89 PHE A CA 1
ATOM 693 C C . PHE A 1 89 ? -4.102 1.195 11.073 1.00 96.94 89 PHE A C 1
ATOM 695 O O . PHE A 1 89 ? -3.996 0.764 9.928 1.00 96.94 89 PHE A O 1
ATOM 702 N N . SER A 1 90 ? -3.749 2.448 11.379 1.00 96.50 90 SER A N 1
ATOM 703 C CA . SER A 1 90 ? -3.359 3.459 10.383 1.00 96.50 90 SER A CA 1
ATOM 704 C C . SER A 1 90 ? -2.224 2.964 9.481 1.00 96.50 90 SER A C 1
ATOM 706 O O . SER A 1 90 ? -2.354 2.987 8.259 1.00 96.50 90 SER A O 1
ATOM 708 N N . ARG A 1 91 ? -1.154 2.386 10.050 1.00 96.94 91 ARG A N 1
ATOM 709 C CA . ARG A 1 91 ? -0.048 1.812 9.257 1.00 96.94 91 ARG A CA 1
ATOM 710 C C . ARG A 1 91 ? -0.503 0.689 8.328 1.00 96.94 91 ARG A C 1
ATOM 712 O O . ARG A 1 91 ? -0.053 0.620 7.186 1.00 96.94 91 ARG A O 1
ATOM 719 N N . SER A 1 92 ? -1.410 -0.161 8.791 1.00 97.94 92 SER A N 1
ATOM 720 C CA . SER A 1 92 ? -1.972 -1.232 7.973 1.00 97.94 92 SER A CA 1
ATOM 721 C C . SER A 1 92 ? -2.812 -0.643 6.836 1.00 97.94 92 SER A C 1
ATOM 723 O O . SER A 1 92 ? -2.664 -1.077 5.700 1.00 97.94 92 SER A O 1
ATOM 725 N N . ILE A 1 93 ? -3.613 0.400 7.065 1.00 98.00 93 ILE A N 1
ATOM 726 C CA . ILE A 1 93 ? -4.366 1.071 5.989 1.00 98.00 93 ILE A CA 1
ATOM 727 C C . ILE A 1 93 ? -3.436 1.755 4.979 1.00 98.00 93 ILE A C 1
ATOM 729 O O . ILE A 1 93 ? -3.662 1.632 3.776 1.00 98.00 93 ILE A O 1
ATOM 733 N N . GLN A 1 94 ? -2.344 2.385 5.426 1.00 98.06 94 GLN A N 1
ATOM 734 C CA . GLN A 1 94 ? -1.313 2.940 4.532 1.00 98.06 94 GLN A CA 1
ATOM 735 C C . GLN A 1 94 ? -0.726 1.860 3.614 1.00 98.06 94 GLN A C 1
ATOM 737 O O . GLN A 1 94 ? -0.589 2.075 2.409 1.00 98.06 94 GLN A O 1
ATOM 742 N N . GLN A 1 95 ? -0.411 0.683 4.167 1.00 98.56 95 GLN A N 1
ATOM 743 C CA . GLN A 1 95 ? 0.127 -0.445 3.405 1.00 98.56 95 GLN A CA 1
ATOM 744 C C . GLN A 1 95 ? -0.908 -1.033 2.434 1.00 98.56 95 GLN A C 1
ATOM 746 O O . GLN A 1 95 ? -0.564 -1.338 1.293 1.00 98.56 95 GLN A O 1
ATOM 751 N N . ALA A 1 96 ? -2.170 -1.167 2.856 1.00 98.62 96 ALA A N 1
ATOM 752 C CA . ALA A 1 96 ? -3.266 -1.600 1.989 1.00 98.62 96 ALA A CA 1
ATOM 753 C C . ALA A 1 96 ? -3.454 -0.634 0.810 1.00 98.62 96 ALA A C 1
ATOM 755 O O . ALA A 1 96 ? -3.496 -1.064 -0.341 1.00 98.62 96 ALA A O 1
ATOM 756 N N . SER A 1 97 ? -3.483 0.671 1.094 1.00 98.75 97 SER A N 1
ATOM 757 C CA . SER A 1 97 ? -3.557 1.729 0.084 1.00 98.75 97 SER A CA 1
ATOM 758 C C . SER A 1 97 ? -2.379 1.644 -0.888 1.00 98.75 97 SER A C 1
ATOM 760 O O . SER A 1 97 ? -2.573 1.675 -2.099 1.00 98.75 97 SER A O 1
ATOM 762 N N . TYR A 1 98 ? -1.161 1.434 -0.381 1.00 98.69 98 TYR A N 1
ATOM 763 C CA . TYR A 1 98 ? 0.039 1.298 -1.210 1.00 98.69 98 TYR A CA 1
ATOM 764 C C . TYR A 1 98 ? -0.008 0.095 -2.157 1.00 98.69 98 TYR A C 1
ATOM 766 O O . TYR A 1 98 ? 0.390 0.228 -3.310 1.00 98.69 98 TYR A O 1
ATOM 774 N N . ILE A 1 99 ? -0.527 -1.054 -1.714 1.00 98.69 99 ILE A N 1
ATOM 775 C CA . ILE A 1 99 ? -0.690 -2.239 -2.574 1.00 98.69 99 ILE A CA 1
ATOM 776 C C . ILE A 1 99 ? -1.538 -1.898 -3.807 1.00 98.69 99 ILE A C 1
ATOM 778 O O . ILE A 1 99 ? -1.166 -2.256 -4.923 1.00 98.69 99 ILE A O 1
ATOM 782 N N . ILE A 1 100 ? -2.652 -1.184 -3.618 1.00 98.62 100 ILE A N 1
ATOM 783 C CA . ILE A 1 100 ? -3.531 -0.776 -4.720 1.00 98.62 100 ILE A CA 1
ATOM 784 C C . ILE A 1 100 ? -2.888 0.310 -5.582 1.00 98.62 100 ILE A C 1
ATOM 786 O O . ILE A 1 100 ? -2.931 0.221 -6.805 1.00 98.62 100 ILE A O 1
ATOM 790 N N . VAL A 1 101 ? -2.254 1.308 -4.965 1.00 98.56 101 VAL A N 1
ATOM 791 C CA . VAL A 1 101 ? -1.539 2.366 -5.691 1.00 98.56 101 VAL A CA 1
ATOM 792 C C . VAL A 1 101 ? -0.459 1.777 -6.595 1.00 98.56 101 VAL A C 1
ATOM 794 O O . VAL A 1 101 ? -0.393 2.137 -7.766 1.00 98.56 101 VAL A O 1
ATOM 797 N N . LEU A 1 102 ? 0.350 0.838 -6.095 1.00 98.38 102 LEU A N 1
ATOM 798 C CA . LEU A 1 102 ? 1.375 0.183 -6.903 1.00 98.38 102 LEU A CA 1
ATOM 799 C C . LEU A 1 102 ? 0.760 -0.695 -7.998 1.00 98.38 102 LEU A C 1
ATOM 801 O O . LEU A 1 102 ? 1.230 -0.645 -9.128 1.00 98.38 102 LEU A O 1
ATOM 805 N N . ARG A 1 103 ? -0.300 -1.462 -7.702 1.00 97.62 103 ARG A N 1
ATOM 806 C CA . ARG A 1 103 ? -1.041 -2.243 -8.712 1.00 97.62 103 ARG A CA 1
ATOM 807 C C . ARG A 1 103 ? -1.447 -1.364 -9.893 1.00 97.62 103 ARG A C 1
ATOM 809 O O . ARG A 1 103 ? -1.108 -1.679 -11.027 1.00 97.62 103 ARG A O 1
ATOM 816 N N . VAL A 1 104 ? -2.123 -0.255 -9.607 1.00 97.81 104 VAL A N 1
ATOM 817 C CA . VAL A 1 104 ? -2.631 0.670 -10.624 1.00 97.81 104 VAL A CA 1
ATOM 818 C C . VAL A 1 104 ? -1.491 1.370 -11.365 1.00 97.81 104 VAL A C 1
ATOM 820 O O . VAL A 1 104 ? -1.531 1.475 -12.589 1.00 97.81 104 VAL A O 1
ATOM 823 N N . PHE A 1 105 ? -0.432 1.776 -10.663 1.00 97.50 105 PHE A N 1
ATOM 824 C CA . PHE A 1 105 ? 0.734 2.362 -11.318 1.00 97.50 105 PHE A CA 1
ATOM 825 C C . PHE A 1 105 ? 1.372 1.392 -12.323 1.00 97.50 105 PHE A C 1
ATOM 827 O O . PHE A 1 105 ? 1.753 1.799 -13.413 1.00 97.50 105 PHE A O 1
ATOM 834 N N . LEU A 1 106 ? 1.445 0.097 -12.006 1.00 95.56 106 LEU A N 1
ATOM 835 C CA . LEU A 1 106 ? 1.964 -0.911 -12.939 1.00 95.56 106 LEU A CA 1
ATOM 836 C C . LEU A 1 106 ? 1.034 -1.176 -14.135 1.00 95.56 106 LEU A C 1
ATOM 838 O O . LEU A 1 106 ? 1.506 -1.654 -15.161 1.00 95.56 106 LEU A O 1
ATOM 842 N N . GLU A 1 107 ? -0.264 -0.885 -14.017 1.00 94.44 107 GLU A N 1
ATOM 843 C CA . GLU A 1 107 ? -1.238 -1.031 -15.107 1.00 94.44 107 GLU A CA 1
ATOM 844 C C . GLU A 1 107 ? -1.191 0.139 -16.097 1.00 94.44 107 GLU A C 1
ATOM 846 O O . GLU A 1 107 ? -1.298 -0.078 -17.304 1.00 94.44 107 GLU A O 1
ATOM 851 N N . ARG A 1 108 ? -1.080 1.377 -15.596 1.00 94.25 108 ARG A N 1
ATOM 852 C CA . ARG A 1 108 ? -1.288 2.589 -16.410 1.00 94.25 108 ARG A CA 1
ATOM 853 C C . ARG A 1 108 ? -0.238 3.692 -16.251 1.00 94.25 108 ARG A C 1
ATOM 855 O O . ARG A 1 108 ? -0.404 4.745 -16.853 1.00 94.25 108 ARG A O 1
ATOM 862 N N . GLU A 1 109 ? 0.815 3.462 -15.465 1.00 93.12 109 GLU A N 1
ATOM 863 C CA . GLU A 1 109 ? 1.847 4.455 -15.106 1.00 93.12 109 GLU A CA 1
ATOM 864 C C . GLU A 1 109 ? 1.263 5.761 -14.519 1.00 93.12 109 GLU A C 1
ATOM 866 O O . GLU A 1 109 ? 1.802 6.849 -14.712 1.00 93.12 109 GLU A O 1
ATOM 871 N N . ASP A 1 110 ? 0.158 5.649 -13.774 1.00 93.31 110 ASP A N 1
ATOM 872 C CA . ASP A 1 110 ? -0.538 6.763 -13.120 1.00 93.31 110 ASP A CA 1
ATOM 873 C C . ASP A 1 110 ? -1.055 6.344 -11.732 1.00 93.31 110 ASP A C 1
ATOM 875 O O . ASP A 1 110 ? -1.109 5.156 -11.402 1.00 93.31 110 ASP A O 1
ATOM 879 N N . VAL A 1 111 ? -1.440 7.311 -10.901 1.00 94.31 111 VAL A N 1
ATOM 880 C CA . VAL A 1 111 ? -1.978 7.065 -9.558 1.00 94.31 111 VAL A CA 1
ATOM 881 C C . VAL A 1 111 ? -3.504 6.947 -9.559 1.00 94.31 111 VAL A C 1
ATOM 883 O O . VAL A 1 111 ? -4.197 7.679 -10.265 1.00 94.31 111 VAL A O 1
ATOM 886 N N . PRO A 1 112 ? -4.073 6.029 -8.761 1.00 97.38 112 PRO A N 1
ATOM 887 C CA . PRO A 1 112 ? -5.512 5.982 -8.528 1.00 97.38 112 PRO A CA 1
ATOM 888 C C . PRO A 1 112 ? -5.976 7.134 -7.653 1.00 97.38 112 PRO A C 1
ATOM 890 O O . PRO A 1 112 ? -5.242 7.577 -6.776 1.00 97.38 112 PRO A O 1
ATOM 893 N N . THR A 1 113 ? -7.219 7.581 -7.835 1.00 97.88 113 THR A N 1
ATOM 894 C CA . THR A 1 113 ? -7.833 8.518 -6.883 1.00 97.88 113 THR A CA 1
ATOM 895 C C . THR A 1 113 ? -8.038 7.841 -5.527 1.00 97.88 113 THR A C 1
ATOM 897 O O . THR A 1 113 ? -8.088 6.613 -5.421 1.00 97.88 113 THR A O 1
ATOM 900 N N . LYS A 1 114 ? -8.205 8.632 -4.461 1.00 97.88 114 LYS A N 1
ATOM 901 C CA . LYS A 1 114 ? -8.494 8.094 -3.122 1.00 97.88 114 LYS A CA 1
ATOM 902 C C . LYS A 1 114 ? -9.754 7.220 -3.133 1.00 97.88 114 LYS A C 1
ATOM 904 O O . LYS A 1 114 ? -9.796 6.177 -2.485 1.00 97.88 114 LYS A O 1
ATOM 909 N N . GLU A 1 115 ? -10.764 7.641 -3.882 1.00 97.81 115 GLU A N 1
ATOM 910 C CA . GLU A 1 115 ? -12.040 6.949 -4.034 1.00 97.81 115 GLU A CA 1
ATOM 911 C C . GLU A 1 115 ? -11.854 5.608 -4.760 1.00 97.81 115 GLU A C 1
ATOM 913 O O . GLU A 1 115 ? -12.373 4.589 -4.306 1.00 97.81 115 GLU A O 1
ATOM 918 N N . GLU A 1 116 ? -11.041 5.578 -5.822 1.00 98.19 116 GLU A N 1
ATOM 919 C CA . GLU A 1 116 ? -10.688 4.344 -6.532 1.00 98.19 116 GLU A CA 1
ATOM 920 C C . GLU A 1 116 ? -9.940 3.365 -5.615 1.00 98.19 116 GLU A C 1
ATOM 922 O O . GLU A 1 116 ? -10.245 2.170 -5.601 1.00 98.19 116 GLU A O 1
ATOM 927 N N . VAL A 1 117 ? -9.002 3.858 -4.795 1.00 98.62 117 VAL A N 1
ATOM 928 C CA . VAL A 1 117 ? -8.293 3.018 -3.818 1.00 98.62 117 VAL A CA 1
ATOM 929 C C . VAL A 1 117 ? -9.258 2.429 -2.793 1.00 98.62 117 VAL A C 1
ATOM 931 O O . VAL A 1 117 ? -9.217 1.224 -2.540 1.00 98.62 117 VAL A O 1
ATOM 934 N N . ALA A 1 118 ? -10.141 3.248 -2.216 1.00 98.38 118 ALA A N 1
ATOM 935 C CA . ALA A 1 118 ? -11.128 2.790 -1.243 1.00 98.38 118 ALA A CA 1
ATOM 936 C C . ALA A 1 118 ? -12.040 1.701 -1.835 1.00 98.38 118 ALA A C 1
ATOM 938 O O . ALA A 1 118 ? -12.221 0.648 -1.219 1.00 98.38 118 ALA A O 1
ATOM 939 N N . GLN A 1 119 ? -12.517 1.903 -3.067 1.00 98.12 119 GLN A N 1
ATOM 940 C CA . GLN A 1 119 ? -13.337 0.931 -3.787 1.00 98.12 119 GLN A CA 1
ATOM 941 C C . GLN A 1 119 ? -12.586 -0.386 -4.028 1.00 98.12 119 GLN A C 1
ATOM 943 O O . GLN A 1 119 ? -13.113 -1.465 -3.752 1.00 98.12 119 GLN A O 1
ATOM 948 N N . GLN A 1 120 ? -11.334 -0.330 -4.494 1.00 98.06 120 GLN A N 1
ATOM 949 C CA . GLN A 1 120 ? -10.526 -1.534 -4.717 1.00 98.06 120 GLN A CA 1
ATOM 950 C C . GLN A 1 120 ? -10.150 -2.256 -3.413 1.00 98.06 120 GLN A C 1
ATOM 952 O O . GLN A 1 120 ? -9.933 -3.471 -3.436 1.00 98.06 120 GLN A O 1
ATOM 957 N N . LEU A 1 121 ? -10.105 -1.555 -2.278 1.00 98.31 121 LEU A N 1
ATOM 958 C CA . LEU A 1 121 ? -9.950 -2.144 -0.943 1.00 98.31 121 LEU A CA 1
ATOM 959 C C . LEU A 1 121 ? -11.262 -2.667 -0.346 1.00 98.31 121 LEU A C 1
ATOM 961 O O . LEU A 1 121 ? -11.234 -3.268 0.727 1.00 98.31 121 LEU A O 1
ATOM 965 N N . GLY A 1 122 ? -12.395 -2.484 -1.028 1.00 97.88 122 GLY A N 1
ATOM 966 C CA . GLY A 1 122 ? -13.704 -2.901 -0.530 1.00 97.88 122 GLY A CA 1
ATOM 967 C C . GLY A 1 122 ? -14.188 -2.087 0.671 1.00 97.88 122 GLY A C 1
ATOM 968 O O . GLY A 1 122 ? -15.043 -2.572 1.408 1.00 97.88 122 GLY A O 1
ATOM 969 N N . ILE A 1 123 ? -13.648 -0.880 0.873 1.00 97.88 123 ILE A N 1
ATOM 970 C CA . ILE A 1 123 ? -14.120 0.059 1.893 1.00 97.88 123 ILE A CA 1
ATOM 971 C C . ILE A 1 123 ? -15.445 0.638 1.408 1.00 97.88 123 ILE A C 1
ATOM 973 O O . ILE A 1 123 ? -15.489 1.322 0.386 1.00 97.88 123 ILE A O 1
ATOM 977 N N . GLN A 1 124 ? -16.518 0.327 2.128 1.00 95.88 124 GLN A N 1
ATOM 978 C CA . GLN A 1 124 ? -17.877 0.684 1.733 1.00 95.88 124 GLN A CA 1
ATOM 979 C C . GLN A 1 124 ? -18.220 2.124 2.142 1.00 95.88 124 GLN A C 1
ATOM 981 O O . GLN A 1 124 ? -17.740 2.620 3.164 1.00 95.88 124 GLN A O 1
ATOM 986 N N . GLU A 1 125 ? -19.066 2.806 1.365 1.00 94.31 125 GLU A N 1
ATOM 987 C CA . GLU A 1 125 ? -19.469 4.191 1.657 1.00 94.31 125 GLU A CA 1
ATOM 988 C C . GLU A 1 125 ? -20.321 4.280 2.935 1.00 94.31 125 GLU A C 1
ATOM 990 O O . GLU A 1 125 ? -20.253 5.262 3.680 1.00 94.31 125 GLU A O 1
ATOM 995 N N . GLU A 1 126 ? -21.073 3.222 3.235 1.00 95.94 126 GLU A N 1
ATOM 996 C CA . GLU A 1 126 ? -21.892 3.078 4.437 1.00 95.94 126 GLU A CA 1
ATOM 997 C C . GLU A 1 126 ? -21.055 3.111 5.719 1.00 95.94 126 GLU A C 1
ATOM 999 O O . GLU A 1 126 ? -21.596 3.384 6.786 1.00 95.94 126 GLU A O 1
ATOM 1004 N N . TRP A 1 127 ? -19.744 2.863 5.628 1.00 96.81 127 TRP A N 1
ATOM 1005 C CA . TRP A 1 127 ? -18.845 2.860 6.777 1.00 96.81 127 TRP A CA 1
ATOM 1006 C C . TRP A 1 127 ? -18.267 4.232 7.109 1.00 96.81 127 TRP A C 1
ATOM 1008 O O . TRP A 1 127 ? -17.547 4.362 8.094 1.00 96.81 127 TRP A O 1
ATOM 1018 N N . LYS A 1 128 ? -18.566 5.278 6.329 1.00 94.81 128 LYS A N 1
ATOM 1019 C CA . LYS A 1 128 ? -17.934 6.606 6.458 1.00 94.81 128 LYS A CA 1
ATOM 1020 C C . LYS A 1 128 ? -17.985 7.233 7.856 1.00 94.81 128 LYS A C 1
ATOM 1022 O O . LYS A 1 128 ? -17.196 8.127 8.146 1.00 94.81 128 LYS A O 1
ATOM 1027 N N . ASP A 1 129 ? -18.909 6.807 8.712 1.00 94.94 129 ASP A N 1
ATOM 1028 C CA . ASP A 1 129 ? -19.032 7.264 10.095 1.00 94.94 129 ASP A CA 1
ATOM 1029 C C . ASP A 1 129 ? -18.075 6.555 11.072 1.00 94.94 129 ASP A C 1
ATOM 1031 O O . ASP A 1 129 ? -17.797 7.107 12.136 1.00 94.94 129 ASP A O 1
ATOM 1035 N N . HIS A 1 130 ? -17.544 5.376 10.737 1.00 95.88 130 HIS A N 1
ATOM 1036 C CA . HIS A 1 130 ? -16.688 4.578 11.626 1.00 95.88 130 HIS A CA 1
ATOM 1037 C C . HIS A 1 130 ? -15.407 4.029 10.989 1.00 95.88 130 HIS A C 1
ATOM 1039 O O . HIS A 1 130 ? -14.441 3.789 11.713 1.00 95.88 130 HIS A O 1
ATOM 1045 N N . PHE A 1 131 ? -15.351 3.857 9.668 1.00 97.81 131 PHE A N 1
ATOM 1046 C CA . PHE A 1 131 ? -14.205 3.306 8.953 1.00 97.81 131 PHE A CA 1
ATOM 1047 C C . PHE A 1 131 ? -14.116 3.811 7.505 1.00 97.81 131 PHE A C 1
ATOM 1049 O O . PHE A 1 131 ? -15.001 3.581 6.689 1.00 97.81 131 PHE A O 1
ATOM 1056 N N . PHE A 1 132 ? -13.019 4.489 7.163 1.00 97.81 132 PHE A N 1
ATOM 1057 C CA . PHE A 1 132 ? -12.789 5.028 5.822 1.00 97.81 132 PHE A CA 1
ATOM 1058 C C . PHE A 1 132 ? -11.291 5.165 5.520 1.00 97.81 132 PHE A C 1
ATOM 1060 O O . PHE A 1 132 ? -10.455 5.193 6.425 1.00 97.81 132 PHE A O 1
ATOM 1067 N N . LEU A 1 133 ? -10.946 5.296 4.234 1.00 98.19 133 LEU A N 1
ATOM 1068 C CA . LEU A 1 133 ? -9.604 5.699 3.818 1.00 98.19 133 LEU A CA 1
ATOM 1069 C C . LEU A 1 133 ? -9.453 7.210 4.007 1.00 98.19 133 LEU A C 1
ATOM 1071 O O . LEU A 1 133 ? -10.000 8.009 3.240 1.00 98.19 133 LEU A O 1
ATOM 1075 N N . SER A 1 134 ? -8.720 7.611 5.041 1.00 96.56 134 SER A N 1
ATOM 1076 C CA . SER A 1 134 ? -8.428 9.023 5.262 1.00 96.56 134 SER A CA 1
ATOM 1077 C C . SER A 1 134 ? -7.442 9.549 4.209 1.00 96.56 134 SER A C 1
ATOM 1079 O O . SER A 1 134 ? -6.660 8.809 3.602 1.00 96.56 134 SER A O 1
ATOM 1081 N N . THR A 1 135 ? -7.492 10.862 3.978 1.00 95.44 135 THR A N 1
ATOM 1082 C CA . THR A 1 135 ? -6.582 11.549 3.054 1.00 95.44 135 THR A CA 1
ATOM 1083 C C . THR A 1 135 ? -5.121 11.368 3.468 1.00 95.44 135 THR A C 1
ATOM 1085 O O . THR A 1 135 ? -4.262 11.254 2.600 1.00 95.44 135 THR A O 1
ATOM 1088 N N . GLU A 1 136 ? -4.824 11.306 4.768 1.00 94.38 136 GLU A N 1
ATOM 1089 C CA . GLU A 1 136 ? -3.449 11.147 5.249 1.00 94.38 136 GLU A CA 1
ATOM 1090 C C . GLU A 1 136 ? -2.887 9.771 4.880 1.00 94.38 136 GLU A C 1
ATOM 1092 O O . GLU A 1 136 ? -1.810 9.690 4.288 1.00 94.38 136 GLU A O 1
ATOM 1097 N N . GLU A 1 137 ? -3.632 8.692 5.139 1.00 96.88 137 GLU A N 1
ATOM 1098 C CA . GLU A 1 137 ? -3.241 7.326 4.779 1.00 96.88 137 GLU A CA 1
ATOM 1099 C C . GLU A 1 137 ? -3.032 7.166 3.269 1.00 96.88 137 GLU A C 1
ATOM 1101 O O . GLU A 1 137 ? -2.054 6.545 2.838 1.00 96.88 137 GLU A O 1
ATOM 1106 N N . TYR A 1 138 ? -3.914 7.763 2.463 1.00 98.06 138 TYR A N 1
ATOM 1107 C CA . TYR A 1 138 ? -3.767 7.783 1.010 1.00 98.06 138 TYR A CA 1
ATOM 1108 C C . TYR A 1 138 ? -2.490 8.522 0.583 1.00 98.06 138 TYR A C 1
ATOM 1110 O O . TYR A 1 138 ? -1.679 7.963 -0.157 1.00 98.06 138 TYR A O 1
ATOM 1118 N N . LEU A 1 139 ? -2.239 9.730 1.098 1.00 96.69 139 LEU A N 1
ATOM 1119 C CA . LEU A 1 139 ? -1.019 10.478 0.778 1.00 96.69 139 LEU A CA 1
ATOM 1120 C C . LEU A 1 139 ? 0.236 9.707 1.199 1.00 96.69 139 LEU A C 1
ATOM 1122 O O . LEU A 1 139 ? 1.175 9.613 0.415 1.00 96.69 139 LEU A O 1
ATOM 1126 N N . HIS A 1 140 ? 0.239 9.071 2.375 1.00 96.62 140 HIS A N 1
ATOM 1127 C CA . HIS A 1 140 ? 1.325 8.180 2.782 1.00 96.62 140 HIS A CA 1
ATOM 1128 C C . HIS A 1 140 ? 1.575 7.077 1.742 1.00 96.62 140 HIS A C 1
ATOM 1130 O O . HIS A 1 140 ? 2.727 6.788 1.420 1.00 96.62 140 HIS A O 1
ATOM 1136 N N . SER A 1 141 ? 0.538 6.479 1.164 1.00 97.81 141 SER A N 1
ATOM 1137 C CA . SER A 1 141 ? 0.737 5.440 0.152 1.00 97.81 141 SER A CA 1
ATOM 1138 C C . SER A 1 141 ? 1.414 5.941 -1.132 1.00 97.81 141 SER A C 1
ATOM 1140 O O . SER A 1 141 ? 2.255 5.231 -1.683 1.00 97.81 141 SER A O 1
ATOM 1142 N N . LEU A 1 142 ? 1.156 7.186 -1.547 1.00 97.31 142 LEU A N 1
ATOM 1143 C CA . LEU A 1 142 ? 1.837 7.806 -2.691 1.00 97.31 142 LEU A CA 1
ATOM 1144 C C . LEU A 1 142 ? 3.323 8.056 -2.409 1.00 97.31 142 LEU A C 1
ATOM 1146 O O . LEU A 1 142 ? 4.165 7.876 -3.282 1.00 97.31 142 LEU A O 1
ATOM 1150 N N . ILE A 1 143 ? 3.669 8.409 -1.168 1.00 95.81 143 ILE A N 1
ATOM 1151 C CA . ILE A 1 143 ? 5.074 8.531 -0.756 1.00 95.81 143 ILE A CA 1
ATOM 1152 C C . ILE A 1 143 ? 5.784 7.177 -0.870 1.00 95.81 143 ILE A C 1
ATOM 1154 O O . ILE A 1 143 ? 6.890 7.098 -1.404 1.00 95.81 143 ILE A O 1
ATOM 1158 N N . SER A 1 144 ? 5.125 6.104 -0.415 1.00 97.12 144 SER A N 1
ATOM 1159 C CA . SER A 1 144 ? 5.647 4.739 -0.548 1.00 97.12 144 SER A CA 1
ATOM 1160 C C . SER A 1 144 ? 5.860 4.345 -2.011 1.00 97.12 144 SER A C 1
ATOM 1162 O O . SER A 1 144 ? 6.857 3.693 -2.311 1.00 97.12 144 SER A O 1
ATOM 1164 N N . LEU A 1 145 ? 4.969 4.768 -2.918 1.00 97.56 145 LEU A N 1
ATOM 1165 C CA . LEU A 1 145 ? 5.132 4.551 -4.356 1.00 97.56 145 LEU A CA 1
ATOM 1166 C C . LEU A 1 145 ? 6.440 5.165 -4.860 1.00 97.56 145 LEU A C 1
ATOM 1168 O O . LEU A 1 145 ? 7.224 4.458 -5.479 1.00 97.56 145 LEU A O 1
ATOM 1172 N N . VAL A 1 146 ? 6.729 6.433 -4.550 1.00 96.44 146 VAL A N 1
ATOM 1173 C CA . VAL A 1 146 ? 7.975 7.075 -5.015 1.00 96.44 146 VAL A CA 1
ATOM 1174 C C . VAL A 1 146 ? 9.218 6.348 -4.496 1.00 96.44 146 VAL A C 1
ATOM 1176 O O . VAL A 1 146 ? 10.162 6.126 -5.259 1.00 96.44 146 VAL A O 1
ATOM 1179 N N . ASN A 1 147 ? 9.205 5.918 -3.228 1.00 95.06 147 ASN A N 1
ATOM 1180 C CA . ASN A 1 147 ? 10.304 5.131 -2.663 1.00 95.06 147 ASN A CA 1
ATOM 1181 C C . ASN A 1 147 ? 10.506 3.807 -3.431 1.00 95.06 147 ASN A C 1
ATOM 1183 O O . ASN A 1 147 ? 11.640 3.370 -3.635 1.00 95.06 147 ASN A O 1
ATOM 1187 N N . GLU A 1 148 ? 9.419 3.163 -3.861 1.00 96.56 148 GLU A N 1
ATOM 1188 C CA . GLU A 1 148 ? 9.480 1.921 -4.632 1.00 96.56 148 GLU A CA 1
ATOM 1189 C C . GLU A 1 148 ? 9.957 2.153 -6.068 1.00 96.56 148 GLU A C 1
ATOM 1191 O O . GLU A 1 148 ? 10.791 1.392 -6.559 1.00 96.56 148 GLU A O 1
ATOM 1196 N N . LEU A 1 149 ? 9.507 3.224 -6.730 1.00 96.44 149 LEU A N 1
ATOM 1197 C CA . LEU A 1 149 ? 9.931 3.564 -8.093 1.00 96.44 149 LEU A CA 1
ATOM 1198 C C . LEU A 1 149 ? 11.435 3.832 -8.180 1.00 96.44 149 LEU A C 1
ATOM 1200 O O . LEU A 1 149 ? 12.083 3.376 -9.119 1.00 96.44 149 LEU A O 1
ATOM 1204 N N . SER A 1 150 ? 12.003 4.489 -7.166 1.00 94.12 150 SER A N 1
ATOM 1205 C CA . SER A 1 150 ? 13.452 4.693 -6.997 1.00 94.12 150 SER A CA 1
ATOM 1206 C C . SER A 1 150 ? 14.237 3.373 -7.024 1.00 94.12 150 SER A C 1
ATOM 1208 O O . SER A 1 150 ? 15.305 3.280 -7.634 1.00 94.12 150 SER A O 1
ATOM 1210 N N . ARG A 1 151 ? 13.682 2.305 -6.436 1.00 93.44 151 ARG A N 1
ATOM 1211 C CA . ARG A 1 151 ? 14.267 0.954 -6.481 1.00 93.44 151 ARG A CA 1
ATOM 1212 C C . ARG A 1 151 ? 13.991 0.258 -7.810 1.00 93.44 151 ARG A C 1
ATOM 1214 O O . ARG A 1 151 ? 14.890 -0.354 -8.383 1.00 93.44 151 ARG A O 1
ATOM 1221 N N . LEU A 1 152 ? 12.757 0.362 -8.299 1.00 95.12 152 LEU A N 1
ATOM 1222 C CA . LEU A 1 152 ? 12.305 -0.306 -9.512 1.00 95.12 152 LEU A CA 1
ATOM 1223 C C . LEU A 1 152 ? 13.041 0.203 -10.755 1.00 95.12 152 LEU A C 1
ATOM 1225 O O . LEU A 1 152 ? 13.354 -0.602 -11.624 1.00 95.12 152 LEU A O 1
ATOM 1229 N N . ALA A 1 153 ? 13.371 1.495 -10.827 1.00 95.06 153 ALA A N 1
ATOM 1230 C CA . ALA A 1 153 ? 14.110 2.094 -11.941 1.00 95.06 153 ALA A CA 1
ATOM 1231 C C . ALA A 1 153 ? 15.417 1.344 -12.245 1.00 95.06 153 ALA A C 1
ATOM 1233 O O . ALA A 1 153 ? 15.667 0.966 -13.387 1.00 95.06 153 ALA A O 1
ATOM 1234 N N . VAL A 1 154 ? 16.215 1.058 -11.213 1.00 92.62 154 VAL A N 1
ATOM 1235 C CA . VAL A 1 154 ? 17.499 0.345 -11.348 1.00 92.62 154 VAL A CA 1
ATOM 1236 C C . VAL A 1 154 ? 17.289 -1.079 -11.876 1.00 92.62 154 VAL A C 1
ATOM 1238 O O . VAL A 1 154 ? 18.013 -1.556 -12.754 1.00 92.62 154 VAL A O 1
ATOM 1241 N N . ASN A 1 155 ? 16.256 -1.756 -11.375 1.00 93.81 155 ASN A N 1
ATOM 1242 C CA . ASN A 1 155 ? 15.934 -3.116 -11.793 1.00 93.81 155 ASN A CA 1
ATOM 1243 C C . ASN A 1 155 ? 15.382 -3.163 -13.225 1.00 93.81 155 ASN A C 1
ATOM 1245 O O . ASN A 1 155 ? 15.718 -4.075 -13.976 1.00 93.81 155 ASN A O 1
ATOM 1249 N N . ARG A 1 156 ? 14.613 -2.153 -13.647 1.00 94.12 156 ARG A N 1
ATOM 1250 C CA . ARG A 1 156 ? 14.114 -2.024 -15.026 1.00 94.12 156 ARG A CA 1
ATOM 1251 C C . ARG A 1 156 ? 15.247 -1.862 -16.035 1.00 94.12 156 ARG A C 1
ATOM 1253 O O . ARG A 1 156 ? 15.249 -2.570 -17.037 1.00 94.12 156 ARG A O 1
ATOM 1260 N N . VAL A 1 157 ? 16.260 -1.051 -15.719 1.00 91.81 157 VAL A N 1
ATOM 1261 C CA . VAL A 1 157 ? 17.483 -0.927 -16.539 1.00 91.81 157 VAL A CA 1
ATOM 1262 C C . VAL A 1 157 ? 18.183 -2.276 -16.694 1.00 91.81 157 VAL A C 1
ATOM 1264 O O . VAL A 1 157 ? 18.579 -2.650 -17.795 1.00 91.81 157 VAL A O 1
ATOM 1267 N N . THR A 1 158 ? 18.284 -3.045 -15.606 1.00 90.56 158 THR A N 1
ATOM 1268 C CA . THR A 1 158 ? 18.885 -4.392 -15.630 1.00 90.56 158 THR A CA 1
ATOM 1269 C C . THR A 1 158 ? 18.085 -5.369 -16.503 1.00 90.56 158 THR A C 1
ATOM 1271 O O . THR A 1 158 ? 18.656 -6.279 -17.099 1.00 90.56 158 THR A O 1
ATOM 1274 N N . LEU A 1 159 ? 16.770 -5.164 -16.613 1.00 91.94 159 LEU A N 1
ATOM 1275 C CA . LEU A 1 159 ? 15.868 -5.924 -17.483 1.00 91.94 159 LEU A CA 1
ATOM 1276 C C . LEU A 1 159 ? 15.803 -5.382 -18.926 1.00 91.94 159 LEU A C 1
ATOM 1278 O O . LEU A 1 159 ? 15.073 -5.939 -19.744 1.00 91.94 159 LEU A O 1
ATOM 1282 N N . GLY A 1 160 ? 16.565 -4.332 -19.253 1.00 90.00 160 GLY A N 1
ATOM 1283 C CA . GLY A 1 160 ? 16.648 -3.742 -20.591 1.00 90.00 160 GLY A CA 1
ATOM 1284 C C . GLY A 1 160 ? 15.648 -2.616 -20.882 1.00 90.00 160 GLY A C 1
ATOM 1285 O O . GLY A 1 160 ? 15.664 -2.086 -21.992 1.00 90.00 160 GLY A O 1
ATOM 1286 N N . ASP A 1 161 ? 14.810 -2.210 -19.919 1.00 90.56 161 ASP A N 1
ATOM 1287 C CA . ASP A 1 161 ? 13.985 -0.999 -20.045 1.00 90.56 161 ASP A CA 1
ATOM 1288 C C . ASP A 1 161 ? 14.770 0.226 -19.559 1.00 90.56 161 ASP A C 1
ATOM 1290 O O . ASP A 1 161 ? 14.688 0.658 -18.407 1.00 90.56 161 ASP A O 1
ATOM 1294 N N . TYR A 1 162 ? 15.541 0.793 -20.482 1.00 91.06 162 TYR A N 1
ATOM 1295 C CA . TYR A 1 162 ? 16.284 2.038 -20.289 1.00 91.06 162 TYR A CA 1
ATOM 1296 C C . TYR A 1 162 ? 15.377 3.285 -20.257 1.00 91.06 162 TYR A C 1
ATOM 1298 O O . TYR A 1 162 ? 15.809 4.362 -19.853 1.00 91.06 162 TYR A O 1
ATOM 1306 N N . GLY A 1 163 ? 14.106 3.164 -20.656 1.00 91.50 163 GLY A N 1
ATOM 1307 C CA . GLY A 1 163 ? 13.147 4.267 -20.618 1.00 91.50 163 GLY A CA 1
ATOM 1308 C C . GLY A 1 163 ? 12.499 4.461 -19.245 1.00 91.50 163 GLY A C 1
ATOM 1309 O O . GLY A 1 163 ? 12.131 5.588 -18.903 1.00 91.50 163 GLY A O 1
ATOM 1310 N N . ALA A 1 164 ? 12.371 3.395 -18.449 1.00 92.69 164 ALA A N 1
ATOM 1311 C CA . ALA A 1 164 ? 11.726 3.431 -17.134 1.00 92.69 164 ALA A CA 1
ATOM 1312 C C . ALA A 1 164 ? 12.286 4.511 -16.191 1.00 92.69 164 ALA A C 1
ATOM 1314 O O . ALA A 1 164 ? 11.477 5.271 -15.654 1.00 92.69 164 ALA A O 1
ATOM 1315 N N . PRO A 1 165 ? 13.616 4.665 -15.998 1.00 94.50 165 PRO A N 1
ATOM 1316 C CA . PRO A 1 165 ? 14.154 5.714 -15.129 1.00 94.50 165 PRO A CA 1
ATOM 1317 C C . PRO A 1 165 ? 13.678 7.118 -15.512 1.00 94.50 165 PRO A C 1
ATOM 1319 O O . PRO A 1 165 ? 13.306 7.904 -14.643 1.00 94.50 165 PRO A O 1
ATOM 1322 N N . VAL A 1 166 ? 13.615 7.416 -16.813 1.00 93.50 166 VAL A N 1
ATOM 1323 C CA . VAL A 1 166 ? 13.163 8.717 -17.324 1.00 93.50 166 VAL A CA 1
ATOM 1324 C C . VAL A 1 166 ? 11.674 8.930 -17.038 1.00 93.50 166 VAL A C 1
ATOM 1326 O O . VAL A 1 166 ? 11.290 9.999 -16.554 1.00 93.50 166 VAL A O 1
ATOM 1329 N N . ARG A 1 167 ? 10.832 7.917 -17.299 1.00 94.69 167 ARG A N 1
ATOM 1330 C CA . ARG A 1 167 ? 9.384 7.977 -17.022 1.00 94.69 167 ARG A CA 1
ATOM 1331 C C . ARG A 1 167 ? 9.117 8.153 -15.526 1.00 94.69 167 ARG A C 1
ATOM 1333 O O . ARG A 1 167 ? 8.390 9.066 -15.136 1.00 94.69 167 ARG A O 1
ATOM 1340 N N . TYR A 1 168 ? 9.775 7.358 -14.683 1.00 95.69 168 TYR A N 1
ATOM 1341 C CA . TYR A 1 168 ? 9.612 7.411 -13.229 1.00 95.69 168 TYR A CA 1
ATOM 1342 C C . TYR A 1 168 ? 10.150 8.709 -12.623 1.00 95.69 168 TYR A C 1
ATOM 1344 O O . TYR A 1 168 ? 9.517 9.256 -11.724 1.00 95.69 168 TYR A O 1
ATOM 1352 N N . SER A 1 169 ? 11.268 9.243 -13.126 1.00 95.06 169 SER A N 1
ATOM 1353 C CA . SER A 1 169 ? 11.796 10.545 -12.694 1.00 95.06 169 SER A CA 1
ATOM 1354 C C . SER A 1 169 ? 10.813 11.678 -12.995 1.00 95.06 169 SER A C 1
ATOM 1356 O O . SER A 1 169 ? 10.521 12.492 -12.116 1.00 95.06 169 SER A O 1
ATOM 1358 N N . ARG A 1 170 ? 10.237 11.706 -14.207 1.00 95.12 170 ARG A N 1
ATOM 1359 C CA . ARG A 1 170 ? 9.204 12.688 -14.576 1.00 95.12 170 ARG A CA 1
ATOM 1360 C C . ARG A 1 170 ? 7.990 12.589 -13.655 1.00 95.12 170 ARG A C 1
ATOM 1362 O O . ARG A 1 170 ? 7.596 13.593 -13.069 1.00 95.12 170 ARG A O 1
ATOM 1369 N N . PHE A 1 171 ? 7.454 11.384 -13.485 1.00 95.75 171 PHE A N 1
ATOM 1370 C CA . PHE A 1 171 ? 6.311 11.143 -12.612 1.00 95.75 171 PHE A CA 1
ATOM 1371 C C . PHE A 1 171 ? 6.594 11.575 -11.160 1.00 95.75 171 PHE A C 1
ATOM 1373 O O . PHE A 1 171 ? 5.804 12.293 -10.551 1.00 95.75 171 PHE A O 1
ATOM 1380 N N . ALA A 1 172 ? 7.755 11.207 -10.606 1.00 95.06 172 ALA A N 1
ATOM 1381 C CA . ALA A 1 172 ? 8.123 11.555 -9.235 1.00 95.06 172 ALA A CA 1
ATOM 1382 C C . ALA A 1 172 ? 8.262 13.075 -9.029 1.00 95.06 172 ALA A C 1
ATOM 1384 O O . ALA A 1 172 ? 7.883 13.587 -7.973 1.00 95.06 172 ALA A O 1
ATOM 1385 N N . LYS A 1 173 ? 8.746 13.813 -10.039 1.00 94.38 173 LYS A N 1
ATOM 1386 C CA . LYS A 1 173 ? 8.777 15.287 -10.038 1.00 94.38 173 LYS A CA 1
ATOM 1387 C C . LYS A 1 173 ? 7.383 15.892 -10.027 1.00 94.38 173 LYS A C 1
ATOM 1389 O O . LYS A 1 173 ? 7.111 16.774 -9.216 1.00 94.38 173 LYS A O 1
ATOM 1394 N N . GLU A 1 174 ? 6.509 15.429 -10.915 1.00 94.50 174 GLU A N 1
ATOM 1395 C CA . GLU A 1 174 ? 5.125 15.903 -10.999 1.00 94.50 174 GLU A CA 1
ATOM 1396 C C . GLU A 1 174 ? 4.387 15.664 -9.680 1.00 94.50 174 GLU A C 1
ATOM 1398 O O . GLU A 1 174 ? 3.780 16.587 -9.131 1.00 94.50 174 GLU A O 1
ATOM 1403 N N . LEU A 1 175 ? 4.539 14.468 -9.107 1.00 93.69 175 LEU A N 1
ATOM 1404 C CA . LEU A 1 175 ? 3.965 14.131 -7.813 1.00 93.69 175 LEU A CA 1
ATOM 1405 C C . LEU A 1 175 ? 4.549 15.003 -6.690 1.00 93.69 175 LEU A C 1
ATOM 1407 O O . LEU A 1 175 ? 3.795 15.558 -5.895 1.00 93.69 175 LEU A O 1
ATOM 1411 N N . SER A 1 176 ? 5.871 15.195 -6.642 1.00 91.50 176 SER A N 1
ATOM 1412 C CA . SER A 1 176 ? 6.515 16.069 -5.650 1.00 91.50 176 SER A CA 1
ATOM 1413 C C . SER A 1 176 ? 6.016 17.516 -5.740 1.00 91.50 176 SER A C 1
ATOM 1415 O O . SER A 1 176 ? 5.778 18.151 -4.711 1.00 91.50 176 SER A O 1
ATOM 1417 N N . ASN A 1 177 ? 5.818 18.035 -6.953 1.00 92.44 177 ASN A N 1
ATOM 1418 C CA . ASN A 1 177 ? 5.259 19.369 -7.170 1.00 92.44 177 ASN A CA 1
ATOM 1419 C C . ASN A 1 177 ? 3.811 19.449 -6.675 1.00 92.44 177 ASN A C 1
ATOM 1421 O O . ASN A 1 177 ? 3.461 20.399 -5.977 1.00 92.44 177 ASN A O 1
ATOM 1425 N N . ALA A 1 178 ? 2.989 18.437 -6.973 1.00 92.31 178 ALA A N 1
ATOM 1426 C CA . ALA A 1 178 ? 1.610 18.361 -6.499 1.00 92.31 178 ALA A CA 1
ATOM 1427 C C . ALA A 1 178 ? 1.532 18.326 -4.963 1.00 92.31 178 ALA A C 1
ATOM 1429 O O . ALA A 1 178 ? 0.730 19.047 -4.372 1.00 92.31 178 ALA A O 1
ATOM 1430 N N . PHE A 1 179 ? 2.408 17.564 -4.303 1.00 90.69 179 PHE A N 1
ATOM 1431 C CA . PHE A 1 179 ? 2.525 17.579 -2.843 1.00 90.69 179 PHE A CA 1
ATOM 1432 C C . PHE A 1 179 ? 2.958 18.948 -2.298 1.00 90.69 179 PHE A C 1
ATOM 1434 O O . PHE A 1 179 ? 2.469 19.356 -1.248 1.00 90.69 179 PHE A O 1
ATOM 1441 N N . GLY A 1 180 ? 3.825 19.680 -3.005 1.00 88.62 180 GLY A N 1
ATOM 1442 C CA . GLY A 1 180 ? 4.235 21.038 -2.629 1.00 88.62 180 GLY A CA 1
ATOM 1443 C C . GLY A 1 180 ? 3.093 22.062 -2.633 1.00 88.62 180 GLY A C 1
ATOM 1444 O O . GLY A 1 180 ? 3.171 23.067 -1.929 1.00 88.62 180 GLY A O 1
ATOM 1445 N N . LEU A 1 181 ? 2.011 21.796 -3.374 1.00 90.25 181 LEU A N 1
ATOM 1446 C CA . LEU A 1 181 ? 0.784 22.601 -3.344 1.00 90.25 181 LEU A CA 1
ATOM 1447 C C . LEU A 1 181 ? -0.079 22.310 -2.106 1.00 90.25 181 LEU A C 1
ATOM 1449 O O . LEU A 1 181 ? -0.960 23.101 -1.762 1.00 90.25 181 LEU A O 1
ATOM 1453 N N . LEU A 1 182 ? 0.158 21.185 -1.426 1.00 88.62 182 LEU A N 1
ATOM 1454 C CA . LEU A 1 182 ? -0.562 20.816 -0.216 1.00 88.62 182 LEU A CA 1
ATOM 1455 C C . LEU A 1 182 ? 0.056 21.538 0.985 1.00 88.62 182 LEU A C 1
ATOM 1457 O O . LEU A 1 182 ? 1.225 21.359 1.321 1.00 88.62 182 LEU A O 1
ATOM 1461 N N . ASN A 1 183 ? -0.753 22.321 1.698 1.00 85.06 183 ASN A N 1
ATOM 1462 C CA . ASN A 1 183 ? -0.338 22.935 2.959 1.00 85.06 183 ASN A CA 1
ATOM 1463 C C . ASN A 1 183 ? -0.372 21.899 4.099 1.00 85.06 183 ASN A C 1
ATOM 1465 O O . ASN A 1 183 ? -1.278 21.902 4.939 1.00 85.06 183 ASN A O 1
ATOM 1469 N N . LEU A 1 184 ? 0.583 20.965 4.086 1.00 83.50 184 LEU A N 1
ATOM 1470 C CA . LEU A 1 184 ? 0.663 19.860 5.040 1.00 83.50 184 LEU A CA 1
ATOM 1471 C C . LEU A 1 184 ? 0.967 20.378 6.452 1.00 83.50 184 LEU A C 1
ATOM 1473 O O . LEU A 1 184 ? 2.081 20.804 6.760 1.00 83.50 184 LEU A O 1
ATOM 1477 N N . LYS A 1 185 ? -0.036 20.299 7.331 1.00 82.56 185 LYS A N 1
ATOM 1478 C CA . LYS A 1 185 ? 0.093 20.634 8.760 1.00 82.56 185 LYS A CA 1
ATOM 1479 C C . LYS A 1 185 ? 0.481 19.438 9.630 1.00 82.56 185 LYS A C 1
ATOM 1481 O O . LYS A 1 185 ? 0.913 19.634 10.762 1.00 82.56 185 LYS A O 1
ATOM 1486 N N . ASN A 1 186 ? 0.323 18.217 9.119 1.00 79.12 186 ASN A N 1
ATOM 1487 C CA . ASN A 1 186 ? 0.688 16.999 9.832 1.00 79.12 186 ASN A CA 1
ATOM 1488 C C . ASN A 1 186 ? 2.212 16.805 9.796 1.00 79.12 186 ASN A C 1
ATOM 1490 O O . ASN A 1 186 ? 2.795 16.604 8.730 1.00 79.12 186 ASN A O 1
ATOM 1494 N N . ASP A 1 187 ? 2.846 16.854 10.968 1.00 82.12 187 ASP A N 1
ATOM 1495 C CA . ASP A 1 187 ? 4.301 16.757 11.115 1.00 82.12 187 ASP A CA 1
ATOM 1496 C C . ASP A 1 187 ? 4.857 15.413 10.615 1.00 82.12 187 ASP A C 1
ATOM 1498 O O . ASP A 1 187 ? 5.905 15.371 9.972 1.00 82.12 187 ASP A O 1
ATOM 1502 N N . SER A 1 188 ? 4.139 14.309 10.838 1.00 85.38 188 SER A N 1
ATOM 1503 C CA . SER A 1 188 ? 4.586 12.977 10.413 1.00 85.38 188 SER A CA 1
ATOM 1504 C C . SER A 1 188 ? 4.557 12.812 8.889 1.00 85.38 188 SER A C 1
ATOM 1506 O O . SER A 1 188 ? 5.539 12.358 8.294 1.00 85.38 188 SER A O 1
ATOM 1508 N N . LEU A 1 189 ? 3.472 13.252 8.245 1.00 88.56 189 LEU A N 1
ATOM 1509 C CA . LEU A 1 189 ? 3.328 13.217 6.792 1.00 88.56 189 LEU A CA 1
ATOM 1510 C C . LEU A 1 189 ? 4.319 14.175 6.127 1.00 88.56 189 LEU A C 1
ATOM 1512 O O . LEU A 1 189 ? 4.961 13.802 5.149 1.00 88.56 189 LEU A O 1
ATOM 1516 N N . ARG A 1 190 ? 4.509 15.370 6.700 1.00 89.12 190 ARG A N 1
ATOM 1517 C CA . ARG A 1 190 ? 5.493 16.349 6.231 1.00 89.12 190 ARG A CA 1
ATOM 1518 C C . ARG A 1 190 ? 6.916 15.802 6.292 1.00 89.12 190 ARG A C 1
ATOM 1520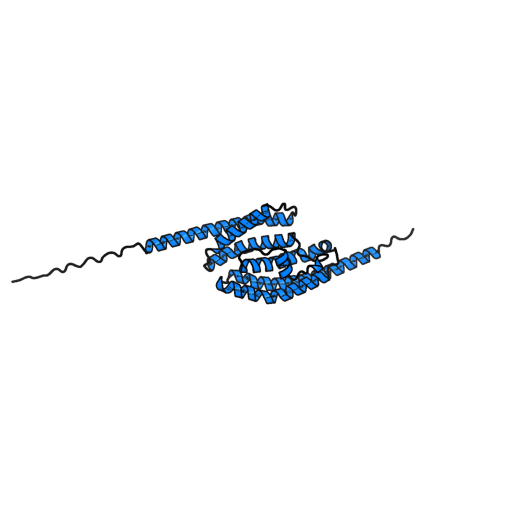 O O . ARG A 1 190 ? 7.609 15.844 5.286 1.00 89.12 190 ARG A O 1
ATOM 1527 N N . LYS A 1 191 ? 7.335 15.220 7.421 1.00 89.50 191 LYS A N 1
ATOM 1528 C CA . LYS A 1 191 ? 8.666 14.599 7.555 1.00 89.50 191 LYS A CA 1
ATOM 1529 C C . LYS A 1 191 ? 8.900 13.513 6.512 1.00 89.50 191 LYS A C 1
ATOM 1531 O O . LYS A 1 191 ? 9.985 13.412 5.944 1.00 89.50 191 LYS A O 1
ATOM 1536 N N . ARG A 1 192 ? 7.880 12.693 6.254 1.00 89.81 192 ARG A N 1
ATOM 1537 C CA . ARG A 1 192 ? 7.971 11.638 5.248 1.00 89.81 192 ARG A CA 1
ATOM 1538 C C . ARG A 1 192 ? 7.997 12.213 3.833 1.00 89.81 192 ARG A C 1
ATOM 1540 O O . ARG A 1 192 ? 8.772 11.737 3.011 1.00 89.81 192 ARG A O 1
ATOM 1547 N N . PHE A 1 193 ? 7.229 13.262 3.566 1.00 89.00 193 PHE A N 1
ATOM 1548 C CA . PHE A 1 193 ? 7.272 13.983 2.298 1.00 89.00 193 PHE A CA 1
ATOM 1549 C C . PHE A 1 193 ? 8.648 14.616 2.056 1.00 89.00 193 PHE A C 1
ATOM 1551 O O . PHE A 1 193 ? 9.227 14.431 0.992 1.00 89.00 193 PHE A O 1
ATOM 1558 N N . ASP A 1 194 ? 9.241 15.242 3.072 1.00 87.31 194 ASP A N 1
ATOM 1559 C CA . ASP A 1 194 ? 10.575 15.842 2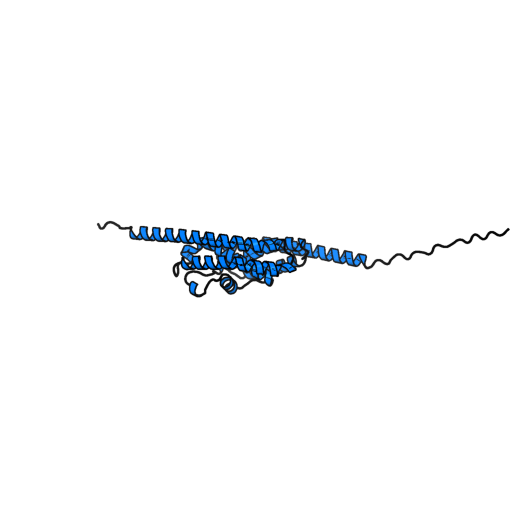.983 1.00 87.31 194 ASP A CA 1
ATOM 1560 C C . ASP A 1 194 ? 11.668 14.814 2.639 1.00 87.31 194 ASP A C 1
ATOM 1562 O O . ASP A 1 194 ? 12.711 15.189 2.099 1.00 87.31 194 ASP A O 1
ATOM 1566 N N . SER A 1 195 ? 11.450 13.522 2.919 1.00 88.75 195 SER A N 1
ATOM 1567 C CA . SER A 1 195 ? 12.365 12.454 2.494 1.00 88.75 195 SER A CA 1
ATOM 1568 C C . SER A 1 195 ? 12.264 12.096 1.005 1.00 88.75 195 SER A C 1
ATOM 1570 O O . SER A 1 195 ? 13.243 11.607 0.445 1.00 88.75 195 SER A O 1
ATOM 1572 N N . ILE A 1 196 ? 11.150 12.409 0.330 1.00 90.31 196 ILE A N 1
ATOM 1573 C CA . ILE A 1 196 ? 10.945 12.081 -1.094 1.00 90.31 196 ILE A CA 1
ATOM 1574 C C . ILE A 1 196 ? 11.975 12.764 -1.986 1.00 90.31 196 ILE A C 1
ATOM 1576 O O . ILE A 1 196 ? 12.385 12.191 -2.990 1.00 90.31 196 ILE A O 1
ATOM 1580 N N . LYS A 1 197 ? 12.451 13.957 -1.612 1.00 88.81 197 LYS A N 1
ATOM 1581 C CA . LYS A 1 197 ? 13.461 14.689 -2.392 1.00 88.81 197 LYS A CA 1
ATOM 1582 C C . LYS A 1 197 ? 14.714 13.854 -2.685 1.00 88.81 197 LYS A C 1
ATOM 1584 O O . LYS A 1 197 ? 15.341 14.051 -3.720 1.00 88.81 197 LYS A O 1
ATOM 1589 N N . TYR A 1 198 ? 15.077 12.926 -1.794 1.00 92.06 198 TYR A N 1
ATOM 1590 C CA . TYR A 1 198 ? 16.227 12.044 -1.992 1.00 92.06 198 TYR A CA 1
ATOM 1591 C C . TYR A 1 198 ? 15.943 10.966 -3.042 1.00 92.06 198 TYR A C 1
ATOM 1593 O O . TYR A 1 198 ? 16.806 10.688 -3.869 1.00 92.06 198 TYR A O 1
ATOM 1601 N N . ASP A 1 199 ? 14.736 10.398 -3.048 1.00 92.62 199 ASP A N 1
ATOM 1602 C CA . ASP A 1 199 ? 14.314 9.436 -4.069 1.00 92.62 199 ASP A CA 1
ATOM 1603 C C . ASP A 1 199 ? 14.113 10.095 -5.433 1.00 92.62 199 ASP A C 1
ATOM 1605 O O . ASP A 1 199 ? 14.530 9.533 -6.441 1.00 92.62 199 ASP A O 1
ATOM 1609 N N . VAL A 1 200 ? 13.546 11.306 -5.470 1.00 91.94 200 VAL A N 1
ATOM 1610 C CA . VAL A 1 200 ? 13.433 12.105 -6.702 1.00 91.94 200 VAL A CA 1
ATOM 1611 C C . VAL A 1 200 ? 14.819 12.363 -7.277 1.00 91.94 200 VAL A C 1
ATOM 1613 O O . VAL A 1 200 ? 15.052 12.048 -8.439 1.00 91.94 200 VAL A O 1
ATOM 1616 N N . LYS A 1 201 ? 15.758 12.840 -6.452 1.00 92.94 201 LYS A N 1
ATOM 1617 C CA . LYS A 1 201 ? 17.137 13.075 -6.883 1.00 92.94 201 LYS A CA 1
ATOM 1618 C C . LYS A 1 201 ? 17.802 11.803 -7.414 1.00 92.94 201 LYS A C 1
ATOM 1620 O O . LYS A 1 201 ? 18.432 11.827 -8.462 1.00 92.94 201 LYS A O 1
ATOM 1625 N N . ARG A 1 202 ? 17.627 10.672 -6.728 1.00 91.75 202 ARG A N 1
ATOM 1626 C CA . ARG A 1 202 ? 18.175 9.386 -7.180 1.00 91.75 202 ARG A CA 1
ATOM 1627 C C . ARG A 1 202 ? 17.580 8.936 -8.519 1.00 91.75 202 ARG A C 1
ATOM 1629 O O . ARG A 1 202 ? 18.291 8.377 -9.349 1.00 91.75 202 ARG A O 1
ATOM 1636 N N . LEU A 1 203 ? 16.283 9.165 -8.729 1.00 92.38 203 LEU A N 1
ATOM 1637 C CA . LEU A 1 203 ? 15.617 8.893 -10.004 1.00 92.38 203 LEU A CA 1
ATOM 1638 C C . LEU A 1 203 ? 16.117 9.814 -11.123 1.00 92.38 203 LEU A C 1
ATOM 1640 O O . LEU A 1 203 ? 16.236 9.364 -12.256 1.00 92.38 203 LEU A O 1
ATOM 1644 N N . GLU A 1 204 ? 16.399 11.085 -10.825 1.00 91.19 204 GLU A N 1
ATOM 1645 C CA . GLU A 1 204 ? 17.025 12.020 -11.770 1.00 91.19 204 GLU A CA 1
ATOM 1646 C C . GLU A 1 204 ? 18.408 11.546 -12.208 1.00 91.19 204 GLU A C 1
ATOM 1648 O O . GLU A 1 204 ? 18.632 11.391 -13.404 1.00 91.19 204 GLU A O 1
ATOM 1653 N N . GLU A 1 205 ? 19.290 11.244 -11.254 1.00 91.19 205 GLU A N 1
ATOM 1654 C CA . GLU A 1 205 ? 20.644 10.749 -11.534 1.00 91.19 205 GLU A CA 1
ATOM 1655 C C . GLU A 1 205 ? 20.588 9.470 -12.389 1.00 91.19 205 GLU A C 1
ATOM 1657 O O . GLU A 1 205 ? 21.238 9.377 -13.428 1.00 91.19 205 GLU A O 1
ATOM 1662 N N . GLY A 1 206 ? 19.714 8.520 -12.033 1.00 85.62 206 GLY A N 1
ATOM 1663 C CA . GLY A 1 206 ? 19.524 7.299 -12.821 1.00 85.62 206 GLY A CA 1
ATOM 1664 C C . GLY A 1 206 ? 18.974 7.543 -14.235 1.00 85.62 206 GLY A C 1
ATOM 1665 O O . GLY A 1 206 ? 19.315 6.808 -15.164 1.00 85.62 206 GLY A O 1
ATOM 1666 N N . ALA A 1 207 ? 18.133 8.562 -14.428 1.00 86.75 207 ALA A N 1
ATOM 1667 C CA . ALA A 1 207 ? 17.615 8.940 -15.742 1.00 86.75 207 ALA A CA 1
ATOM 1668 C C . ALA A 1 207 ? 18.691 9.595 -16.624 1.00 86.75 207 ALA A C 1
ATOM 1670 O O . ALA A 1 207 ? 18.763 9.296 -17.818 1.00 86.75 207 ALA A O 1
ATOM 1671 N N . GLU A 1 208 ? 19.536 10.449 -16.044 1.00 86.94 208 GLU A N 1
ATOM 1672 C CA . GLU A 1 208 ? 20.660 11.096 -16.729 1.00 86.94 208 GLU A CA 1
ATOM 1673 C C . GLU A 1 208 ? 21.717 10.074 -17.169 1.00 86.94 208 GLU A C 1
ATOM 1675 O O . GLU A 1 208 ? 22.091 10.052 -18.345 1.00 86.94 208 GLU A O 1
ATOM 1680 N N . ASP A 1 209 ? 22.119 9.172 -16.267 1.00 84.56 209 ASP A N 1
ATOM 1681 C CA . ASP A 1 209 ? 23.082 8.101 -16.556 1.00 84.56 209 ASP A CA 1
ATOM 1682 C C . ASP A 1 209 ? 22.599 7.212 -17.708 1.00 84.56 209 ASP A C 1
ATOM 1684 O O . ASP A 1 209 ? 23.338 6.897 -18.647 1.00 84.56 209 ASP A O 1
ATOM 1688 N N . THR A 1 210 ? 21.320 6.835 -17.674 1.00 81.69 210 THR A N 1
ATOM 1689 C CA . THR A 1 210 ? 20.729 5.980 -18.705 1.00 81.69 210 THR A CA 1
ATOM 1690 C C . THR A 1 210 ? 20.649 6.696 -20.056 1.00 81.69 210 THR A C 1
ATOM 1692 O O . THR A 1 210 ? 20.974 6.106 -21.088 1.00 81.69 210 THR A O 1
ATOM 1695 N N . GLY A 1 211 ? 20.290 7.984 -20.062 1.00 77.56 211 GLY A N 1
ATOM 1696 C CA . GLY A 1 211 ? 20.289 8.806 -21.272 1.00 77.56 211 GLY A CA 1
ATOM 1697 C C . GLY A 1 211 ? 21.680 8.929 -21.903 1.00 77.56 211 GLY A C 1
ATOM 1698 O O . GLY A 1 211 ? 21.821 8.780 -23.119 1.00 77.56 211 GLY A O 1
ATOM 1699 N N . ALA A 1 212 ? 22.720 9.123 -21.088 1.00 74.69 212 ALA A N 1
ATOM 1700 C CA . ALA A 1 212 ? 24.105 9.162 -21.556 1.00 74.69 212 ALA A CA 1
ATOM 1701 C C . ALA A 1 212 ? 24.556 7.818 -22.157 1.00 74.69 212 ALA A C 1
ATOM 1703 O O . ALA A 1 212 ? 25.183 7.794 -23.219 1.00 74.69 212 ALA A O 1
ATOM 1704 N N . HIS A 1 213 ? 24.195 6.694 -21.525 1.00 76.12 213 HIS A N 1
ATOM 1705 C CA . HIS A 1 213 ? 24.473 5.355 -22.052 1.00 76.12 213 HIS A CA 1
ATOM 1706 C C . HIS A 1 213 ? 23.796 5.096 -23.403 1.00 76.12 213 HIS A C 1
ATOM 1708 O O . HIS A 1 213 ? 24.439 4.566 -24.313 1.00 76.12 213 HIS A O 1
ATOM 1714 N N . MET A 1 214 ? 22.529 5.491 -23.556 1.00 75.31 214 MET A N 1
ATOM 1715 C CA . MET A 1 214 ? 21.807 5.357 -24.824 1.00 75.31 214 MET A CA 1
ATOM 1716 C C . MET A 1 214 ? 22.447 6.205 -25.930 1.00 75.31 214 MET A C 1
ATOM 1718 O O . MET A 1 214 ? 22.726 5.686 -27.009 1.00 75.31 214 MET A O 1
ATOM 1722 N N . ALA A 1 215 ? 22.776 7.468 -25.644 1.00 73.19 215 ALA A N 1
ATOM 1723 C CA . ALA A 1 215 ? 23.436 8.350 -26.606 1.00 73.19 215 ALA A CA 1
ATOM 1724 C C . ALA A 1 215 ? 24.810 7.808 -27.048 1.00 73.19 215 ALA A C 1
ATOM 1726 O O . ALA A 1 215 ? 25.146 7.826 -28.233 1.00 73.19 215 ALA A O 1
ATOM 1727 N N . ALA A 1 216 ? 25.604 7.266 -26.119 1.00 72.69 216 ALA A N 1
ATOM 1728 C CA . ALA A 1 216 ? 26.891 6.650 -26.442 1.00 72.69 216 ALA A CA 1
ATOM 1729 C C . ALA A 1 216 ? 26.742 5.388 -27.318 1.00 72.69 216 ALA A C 1
ATOM 1731 O O . ALA A 1 216 ? 27.535 5.180 -28.244 1.00 72.69 216 ALA A O 1
ATOM 1732 N N . ALA A 1 217 ? 25.722 4.561 -27.065 1.00 72.19 217 ALA A N 1
ATOM 1733 C CA . ALA A 1 217 ? 25.419 3.388 -27.884 1.00 72.19 217 ALA A CA 1
ATOM 1734 C C . ALA A 1 217 ? 25.005 3.782 -29.314 1.00 72.19 217 ALA A C 1
ATOM 1736 O O . ALA A 1 217 ? 25.493 3.197 -30.285 1.00 72.19 217 ALA A O 1
ATOM 1737 N N . GLU A 1 218 ? 24.179 4.820 -29.463 1.00 69.88 218 GLU A N 1
ATOM 1738 C CA . GLU A 1 218 ? 23.780 5.357 -30.768 1.00 69.88 218 GLU A CA 1
ATOM 1739 C C . GLU A 1 218 ? 24.989 5.864 -31.569 1.00 69.88 218 GLU A C 1
ATOM 1741 O O . GLU A 1 218 ? 25.160 5.484 -32.730 1.00 69.88 218 GLU A O 1
ATOM 1746 N N . ILE A 1 219 ? 25.905 6.609 -30.939 1.00 69.25 219 ILE A N 1
ATOM 1747 C CA . ILE A 1 219 ? 27.139 7.101 -31.582 1.00 69.25 219 ILE A CA 1
ATOM 1748 C C . ILE A 1 219 ? 28.039 5.939 -32.046 1.00 69.25 219 ILE A C 1
ATOM 1750 O O . ILE A 1 219 ? 28.604 5.980 -33.144 1.00 69.25 219 ILE A O 1
ATOM 1754 N N . SER A 1 220 ? 28.151 4.867 -31.254 1.00 62.28 220 SER A N 1
ATOM 1755 C CA . SER A 1 220 ? 28.924 3.669 -31.623 1.00 62.28 220 SER A CA 1
ATOM 1756 C C . SER A 1 220 ? 28.302 2.908 -32.808 1.00 62.28 220 SER A C 1
ATOM 1758 O O . SER A 1 220 ? 29.005 2.491 -33.738 1.00 62.28 220 SER A O 1
ATOM 1760 N N . THR A 1 221 ? 26.972 2.777 -32.836 1.00 61.06 221 THR A N 1
ATOM 1761 C CA . THR A 1 221 ? 26.258 2.136 -33.958 1.00 61.06 221 THR A CA 1
ATOM 1762 C C . THR A 1 221 ? 26.279 2.966 -35.247 1.00 61.06 221 THR A C 1
ATOM 1764 O O . THR A 1 221 ? 26.342 2.393 -36.333 1.00 61.06 221 THR A O 1
ATOM 1767 N N . ALA A 1 222 ? 26.301 4.299 -35.158 1.00 59.34 222 ALA A N 1
ATOM 1768 C CA . ALA A 1 222 ? 26.475 5.178 -36.316 1.00 59.34 222 ALA A CA 1
ATOM 1769 C C . ALA A 1 222 ? 27.901 5.090 -36.893 1.00 59.34 222 ALA A C 1
ATOM 1771 O O . ALA A 1 222 ? 28.078 4.920 -38.097 1.00 59.34 222 ALA A O 1
ATOM 1772 N N . THR A 1 223 ? 28.923 5.081 -36.029 1.00 56.00 223 THR A N 1
ATOM 1773 C CA . THR A 1 223 ? 30.340 4.996 -36.439 1.00 56.00 223 THR A CA 1
ATOM 1774 C C . THR A 1 223 ? 30.683 3.659 -37.117 1.00 56.00 223 THR A C 1
ATOM 1776 O O . THR A 1 223 ? 31.566 3.597 -37.968 1.00 56.00 223 THR A O 1
ATOM 1779 N N . SER A 1 224 ? 29.969 2.579 -36.783 1.00 55.22 224 SER A N 1
ATOM 1780 C CA . SER A 1 224 ? 30.148 1.257 -37.407 1.00 55.22 224 SER A CA 1
ATOM 1781 C C . SER A 1 224 ? 29.397 1.074 -38.733 1.00 55.22 224 SER A C 1
ATOM 1783 O O . SER A 1 224 ? 29.743 0.171 -39.494 1.00 55.22 224 SER A O 1
ATOM 1785 N N . ARG A 1 225 ? 28.409 1.926 -39.050 1.00 53.94 225 ARG A N 1
ATOM 1786 C CA . ARG A 1 225 ? 27.676 1.893 -40.330 1.00 53.94 225 ARG A CA 1
ATOM 1787 C C . ARG A 1 225 ? 28.330 2.726 -41.442 1.00 53.94 225 ARG A C 1
ATOM 1789 O O . ARG A 1 225 ? 28.079 2.428 -42.604 1.00 53.94 225 ARG A O 1
ATOM 1796 N N . ASP A 1 226 ? 29.205 3.679 -41.108 1.00 49.34 226 ASP A N 1
ATOM 1797 C CA . ASP A 1 226 ? 29.826 4.620 -42.064 1.00 49.34 226 ASP A CA 1
ATOM 1798 C C . ASP A 1 226 ? 31.281 4.292 -42.478 1.00 49.34 226 ASP A C 1
ATOM 1800 O O . ASP A 1 226 ? 31.985 5.123 -43.052 1.00 49.34 226 ASP A O 1
ATOM 1804 N N . GLY A 1 227 ? 31.768 3.071 -42.239 1.00 42.62 227 GLY A N 1
ATOM 1805 C CA . GLY A 1 227 ? 33.095 2.652 -42.712 1.00 42.62 227 GLY A CA 1
ATOM 1806 C C . GLY A 1 227 ? 33.077 2.158 -44.169 1.00 42.62 227 GLY A C 1
ATOM 1807 O O . GLY A 1 227 ? 32.523 1.084 -44.415 1.00 42.62 227 GLY A O 1
ATOM 1808 N N . PRO A 1 228 ? 33.713 2.834 -45.153 1.00 46.41 228 PRO A N 1
ATOM 1809 C CA . PRO A 1 228 ? 33.867 2.261 -46.483 1.00 46.41 228 PRO A CA 1
ATOM 1810 C C . PRO A 1 228 ? 34.844 1.081 -46.407 1.00 46.41 228 PRO A C 1
ATOM 1812 O O . PRO A 1 228 ? 35.967 1.210 -45.915 1.00 46.41 228 PRO A O 1
ATOM 1815 N N . ALA A 1 229 ? 34.424 -0.085 -46.906 1.00 50.50 229 ALA A N 1
ATOM 1816 C CA . ALA A 1 229 ? 35.297 -1.245 -47.039 1.00 50.50 229 ALA A CA 1
ATOM 1817 C C . ALA A 1 229 ? 36.532 -0.871 -47.887 1.00 50.50 229 ALA A C 1
ATOM 1819 O O . ALA A 1 229 ? 36.369 -0.323 -48.982 1.00 50.50 229 ALA A O 1
ATOM 1820 N N . PRO A 1 230 ? 37.770 -1.157 -47.440 1.00 45.16 230 PRO A N 1
ATOM 1821 C CA . PRO A 1 230 ? 38.945 -0.832 -48.229 1.00 45.16 230 PRO A CA 1
ATOM 1822 C C . PRO A 1 230 ? 38.955 -1.700 -49.491 1.00 45.16 230 PRO A C 1
ATOM 1824 O O . PRO A 1 230 ? 38.992 -2.932 -49.427 1.00 45.16 230 PRO A O 1
ATOM 18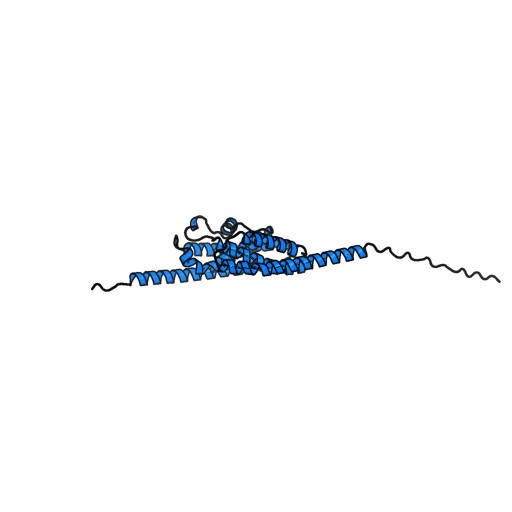27 N N . ALA A 1 231 ? 38.913 -1.045 -50.653 1.00 48.84 231 ALA A N 1
ATOM 1828 C CA . ALA A 1 231 ? 39.030 -1.690 -51.950 1.00 48.84 231 ALA A CA 1
ATOM 1829 C C . ALA A 1 231 ? 40.344 -2.487 -52.019 1.00 48.84 231 ALA A C 1
ATOM 1831 O O . ALA A 1 231 ? 41.442 -1.928 -51.937 1.00 48.84 231 ALA A O 1
ATOM 1832 N N . LYS A 1 232 ? 40.235 -3.812 -52.170 1.00 49.91 232 LYS A N 1
ATOM 1833 C CA . LYS A 1 232 ? 41.377 -4.692 -52.438 1.00 49.91 232 LYS A CA 1
ATOM 1834 C C . LYS A 1 232 ? 42.036 -4.249 -53.749 1.00 49.91 232 LYS A C 1
ATOM 1836 O O . LYS A 1 232 ? 41.436 -4.370 -54.814 1.00 49.91 232 LYS A O 1
ATOM 1841 N N . ARG A 1 233 ? 43.269 -3.736 -53.672 1.00 46.12 233 ARG A N 1
ATOM 1842 C CA . ARG A 1 233 ? 44.107 -3.452 -54.848 1.00 46.12 233 ARG A CA 1
ATOM 1843 C C . ARG A 1 233 ? 44.349 -4.748 -55.640 1.00 46.12 233 ARG A C 1
ATOM 1845 O O . ARG A 1 233 ? 44.658 -5.766 -55.015 1.00 46.12 233 ARG A O 1
ATOM 1852 N N . PRO A 1 234 ? 44.260 -4.737 -56.980 1.00 43.62 234 PRO A N 1
ATOM 1853 C CA . PRO A 1 234 ? 44.605 -5.902 -57.779 1.00 43.62 234 PRO A CA 1
ATOM 1854 C C . PRO A 1 234 ? 46.122 -6.128 -57.753 1.00 43.62 234 PRO A C 1
ATOM 1856 O O . PRO A 1 234 ? 46.921 -5.193 -57.831 1.00 43.62 234 PRO A O 1
ATOM 1859 N N . ARG A 1 235 ? 46.508 -7.396 -57.608 1.00 42.19 235 ARG A N 1
ATOM 1860 C CA . ARG A 1 235 ? 47.891 -7.876 -57.620 1.00 42.19 235 ARG A CA 1
ATOM 1861 C C . ARG A 1 235 ? 48.377 -7.880 -59.072 1.00 42.19 235 ARG A C 1
ATOM 1863 O O . ARG A 1 235 ? 47.840 -8.623 -59.886 1.00 42.19 235 ARG A O 1
ATOM 1870 N N . VAL A 1 236 ? 49.355 -7.035 -59.388 1.00 44.97 236 VAL A N 1
ATOM 1871 C CA . VAL A 1 236 ? 50.029 -7.009 -60.694 1.00 44.97 236 VAL A CA 1
ATOM 1872 C C . VAL A 1 236 ? 50.796 -8.323 -60.856 1.00 44.97 236 VAL A C 1
ATOM 1874 O O . VAL A 1 236 ? 51.637 -8.653 -60.019 1.00 44.97 236 VAL A O 1
ATOM 1877 N N . ALA A 1 237 ? 50.458 -9.098 -61.885 1.00 43.97 237 ALA A N 1
ATOM 1878 C CA . ALA A 1 237 ? 51.218 -10.269 -62.300 1.00 43.97 237 ALA A CA 1
ATOM 1879 C C . ALA A 1 237 ? 52.376 -9.800 -63.192 1.00 43.97 237 ALA A C 1
ATOM 1881 O O . ALA A 1 237 ? 52.142 -9.155 -64.210 1.00 43.97 237 ALA A O 1
ATOM 1882 N N . ASN A 1 238 ? 53.612 -10.096 -62.784 1.00 39.97 238 ASN A N 1
ATOM 1883 C CA . ASN A 1 238 ? 54.778 -10.018 -63.659 1.00 39.97 238 ASN A CA 1
ATOM 1884 C C . ASN A 1 238 ? 54.736 -11.216 -64.616 1.00 39.97 238 ASN A C 1
ATOM 1886 O O . ASN A 1 238 ? 54.747 -12.360 -64.161 1.00 39.97 238 ASN A O 1
ATOM 1890 N N . GLU A 1 239 ? 54.698 -10.946 -65.917 1.00 41.12 239 GLU A N 1
ATOM 1891 C CA . GLU A 1 239 ? 55.024 -11.919 -66.957 1.00 41.12 239 GLU A CA 1
ATOM 1892 C C . GLU A 1 239 ? 56.549 -11.955 -67.129 1.00 41.12 239 GLU A C 1
ATOM 1894 O O . GLU A 1 239 ? 57.145 -11.023 -67.666 1.00 41.12 239 GLU A O 1
ATOM 1899 N N . ASP A 1 240 ? 57.181 -13.033 -66.662 1.00 44.66 240 ASP A N 1
ATOM 1900 C CA . ASP A 1 240 ? 58.528 -13.414 -67.086 1.00 44.66 240 ASP A CA 1
ATOM 1901 C C . ASP A 1 240 ? 58.426 -14.116 -68.446 1.00 44.66 240 ASP A C 1
ATOM 1903 O O . ASP A 1 240 ? 58.018 -15.274 -68.548 1.00 44.66 240 ASP A O 1
ATOM 1907 N N . GLY A 1 241 ? 58.796 -13.396 -69.503 1.00 40.59 241 GLY A N 1
ATOM 1908 C CA . GLY A 1 241 ? 58.998 -13.922 -70.849 1.00 40.59 241 GLY A CA 1
ATOM 1909 C C . GLY A 1 241 ? 60.435 -13.680 -71.298 1.00 40.59 241 GLY A C 1
ATOM 1910 O O . GLY A 1 241 ? 60.702 -12.726 -72.023 1.00 40.59 241 GLY A O 1
ATOM 1911 N N . ALA A 1 242 ? 61.368 -14.536 -70.875 1.00 49.41 242 ALA A N 1
ATOM 1912 C CA . ALA A 1 242 ? 62.732 -14.554 -71.399 1.00 49.41 242 ALA A CA 1
ATOM 1913 C C . ALA A 1 242 ? 62.825 -15.527 -72.586 1.00 49.41 242 ALA A C 1
ATOM 1915 O O . ALA A 1 242 ? 62.732 -16.744 -72.434 1.00 49.41 242 ALA A O 1
ATOM 1916 N N . GLN A 1 243 ? 62.993 -14.957 -73.778 1.00 44.97 243 GLN A N 1
ATOM 1917 C CA . GLN A 1 243 ? 63.463 -15.637 -74.980 1.00 44.97 243 GLN A CA 1
ATOM 1918 C C . GLN A 1 243 ? 64.998 -15.697 -74.996 1.00 44.97 243 GLN A C 1
ATOM 1920 O O . GLN A 1 243 ? 65.646 -14.692 -74.701 1.00 44.97 243 GLN A O 1
ATOM 1925 N N . ARG A 1 244 ? 65.490 -16.817 -75.546 1.00 43.28 244 ARG A N 1
ATOM 1926 C CA . ARG A 1 244 ? 66.842 -17.153 -76.045 1.00 43.28 244 ARG A CA 1
ATOM 1927 C C . ARG A 1 244 ? 67.734 -17.969 -75.120 1.00 43.28 244 ARG A C 1
ATOM 1929 O O . ARG A 1 244 ? 68.131 -17.462 -74.055 1.00 43.28 244 ARG A O 1
#